Protein AF-A0A327VQI3-F1 (afdb_monomer_lite)

Sequence (240 aa):
MKFFPPALFILFLMACGGAEHAHIPTDSVTISRSKDVIADEDEYEKAYGLDDLDRYVYKEYGYDSTRFKLIPTKSTITSQSDESDHVQYTAEFNNKDYQLKFIWSGTEDGDSSASQLFVNNKPVKFYDPGTNNEATGPGELDFGVDVQMGLYSWPSRNYLLVSGQARGAQGRFRSILYGILVNVSTNPMRAYVISTYEDPGDFYLKMNNHQQLTYLSCTPELGESGTVDSLHPHLEIIEK

Secondary structure (DSSP, 8-state):
-PPPPPP---------------------------------HHHHTS---HHHHHHIIIIIS---GGGEEEE--EEEEEEEE-TTSEEEEEEEEE-SS-EEEEEEEEETT-SSEEEEEEETTEEEEEE-TTT--EE----SEE--SSPPEEEEEETTEEEEEEEEEETT--GGGGGEEEEEEEESSSSS-EEEEEEEETTT---EEEE-TTS-EEEEEEEEEE-TTS-EEEEEEEEEEEE-

Structure (mmCIF, N/CA/C/O backbone):
data_AF-A0A327VQI3-F1
#
_entry.id   AF-A0A327VQI3-F1
#
loop_
_atom_site.group_PDB
_atom_site.id
_atom_site.type_symbol
_atom_site.label_atom_id
_atom_site.label_alt_id
_atom_site.label_comp_id
_atom_site.label_asym_id
_atom_site.label_entity_id
_atom_site.label_seq_id
_atom_site.pdbx_PDB_ins_code
_atom_site.Cartn_x
_atom_site.Cartn_y
_atom_site.Cartn_z
_atom_site.occupancy
_atom_site.B_iso_or_equiv
_atom_site.auth_seq_id
_atom_site.auth_comp_id
_atom_site.auth_asym_id
_atom_site.auth_atom_id
_atom_site.pdbx_PDB_model_num
ATOM 1 N N . MET A 1 1 ? 35.322 50.571 2.660 1.00 38.62 1 MET A N 1
ATOM 2 C CA . MET A 1 1 ? 35.355 49.540 1.601 1.00 38.62 1 MET A CA 1
ATOM 3 C C . MET A 1 1 ? 35.747 48.220 2.245 1.00 38.62 1 MET A C 1
ATOM 5 O O . MET A 1 1 ? 36.816 48.160 2.833 1.00 38.62 1 MET A O 1
ATOM 9 N N . LYS A 1 2 ? 34.856 47.221 2.242 1.00 30.62 2 LYS A N 1
ATOM 10 C CA . LYS A 1 2 ? 35.115 45.877 2.783 1.00 30.62 2 LYS A CA 1
ATOM 11 C C . LYS A 1 2 ? 35.376 44.938 1.602 1.00 30.62 2 LYS A C 1
ATOM 13 O O . LYS A 1 2 ? 34.520 44.830 0.732 1.00 30.62 2 LYS A O 1
ATOM 18 N N . PHE A 1 3 ? 36.559 44.332 1.564 1.00 32.78 3 PHE A N 1
ATOM 19 C CA . PHE A 1 3 ? 36.954 43.316 0.586 1.00 32.78 3 PHE A CA 1
ATOM 20 C C . PHE A 1 3 ? 36.525 41.928 1.086 1.00 32.78 3 PHE A C 1
ATOM 22 O O . PHE A 1 3 ? 36.804 41.581 2.232 1.00 32.78 3 PHE A O 1
ATOM 29 N N . PHE A 1 4 ? 35.861 41.152 0.229 1.00 35.25 4 PHE A N 1
ATOM 30 C CA . PHE A 1 4 ? 35.647 39.707 0.382 1.00 35.25 4 PHE A CA 1
ATOM 31 C C . PHE A 1 4 ? 36.704 38.950 -0.449 1.00 35.25 4 PHE A C 1
ATOM 33 O O . PHE A 1 4 ? 37.071 39.450 -1.515 1.00 35.25 4 PHE A O 1
ATOM 40 N N . PRO A 1 5 ? 37.198 37.774 -0.013 1.00 37.62 5 PRO A N 1
ATOM 41 C CA . PRO A 1 5 ? 38.096 36.946 -0.816 1.00 37.62 5 PRO A CA 1
ATOM 42 C C . PRO A 1 5 ? 37.312 36.017 -1.771 1.00 37.62 5 PRO A C 1
ATOM 44 O O . PRO A 1 5 ? 36.128 35.763 -1.536 1.00 37.62 5 PRO A O 1
ATOM 47 N N . PRO A 1 6 ? 37.948 35.499 -2.841 1.00 37.56 6 PRO A N 1
ATOM 48 C CA . PRO A 1 6 ? 37.297 34.629 -3.816 1.00 37.56 6 PRO A CA 1
ATOM 49 C C . PRO A 1 6 ? 37.206 33.180 -3.316 1.00 37.56 6 PRO A C 1
ATOM 51 O O . PRO A 1 6 ? 38.147 32.652 -2.722 1.00 37.56 6 PRO A O 1
ATOM 54 N N . ALA A 1 7 ? 36.069 32.537 -3.586 1.00 35.53 7 ALA A N 1
ATOM 55 C CA . ALA A 1 7 ? 35.860 31.116 -3.345 1.00 35.53 7 ALA A CA 1
ATOM 56 C C . ALA A 1 7 ? 36.567 30.275 -4.420 1.00 35.53 7 ALA A C 1
ATOM 58 O O . ALA A 1 7 ? 36.479 30.542 -5.618 1.00 35.53 7 ALA A O 1
ATOM 59 N N . LEU A 1 8 ? 37.282 29.265 -3.936 1.00 29.72 8 LEU A N 1
ATOM 60 C CA . LEU A 1 8 ? 38.089 28.304 -4.669 1.00 29.72 8 LEU A CA 1
ATOM 61 C C . LEU A 1 8 ? 37.172 27.272 -5.352 1.00 29.72 8 LEU A C 1
ATOM 63 O O . LEU A 1 8 ? 36.503 26.495 -4.675 1.00 29.72 8 LEU A O 1
ATOM 67 N N . PHE A 1 9 ? 37.145 27.263 -6.684 1.00 31.12 9 PHE A N 1
ATOM 68 C CA . PHE A 1 9 ? 36.560 26.185 -7.485 1.00 31.12 9 PHE A CA 1
ATOM 69 C C . PHE A 1 9 ? 37.580 25.044 -7.567 1.00 31.12 9 PHE A C 1
ATOM 71 O O . PHE A 1 9 ? 38.659 25.229 -8.132 1.00 31.12 9 PHE A O 1
ATOM 78 N N . ILE A 1 10 ? 37.255 23.874 -7.016 1.00 32.75 10 ILE A N 1
ATOM 79 C CA . ILE A 1 10 ? 38.020 22.647 -7.257 1.00 32.75 10 ILE A CA 1
ATOM 80 C C . ILE A 1 10 ? 37.168 21.733 -8.135 1.00 32.75 10 ILE A C 1
ATOM 82 O O . ILE A 1 10 ? 36.171 21.168 -7.698 1.00 32.75 10 ILE A O 1
ATOM 86 N N . LEU A 1 11 ? 37.594 21.627 -9.390 1.00 27.91 11 LEU A N 1
ATOM 87 C CA . LEU A 1 11 ? 37.147 20.660 -10.380 1.00 27.91 11 LEU A CA 1
ATOM 88 C C . LEU A 1 11 ? 38.005 19.396 -10.200 1.00 27.91 11 LEU A C 1
ATOM 90 O O . LEU A 1 11 ? 39.220 19.468 -10.387 1.00 27.91 11 LEU A O 1
ATOM 94 N N . PHE A 1 12 ? 37.411 18.257 -9.844 1.00 27.72 12 PHE A N 1
ATOM 95 C CA . PHE A 1 12 ? 38.095 16.961 -9.914 1.00 27.72 12 PHE A CA 1
ATOM 96 C C . PHE A 1 12 ? 37.575 16.181 -11.123 1.00 27.72 12 PHE A C 1
ATOM 98 O O . PHE A 1 12 ? 36.518 15.563 -11.086 1.00 27.72 12 PHE A O 1
ATOM 105 N N . LEU A 1 13 ? 38.348 16.239 -12.206 1.00 31.88 13 LEU A N 1
ATOM 106 C CA . LEU A 1 13 ? 38.372 15.229 -13.257 1.00 31.88 13 LEU A CA 1
ATOM 107 C C . LEU A 1 13 ? 39.378 14.161 -12.823 1.00 31.88 13 LEU A C 1
ATOM 109 O O . LEU A 1 13 ? 40.551 14.486 -12.641 1.00 31.88 13 LEU A O 1
ATOM 113 N N . MET A 1 14 ? 38.965 12.898 -12.719 1.00 29.69 14 MET A N 1
ATOM 114 C CA . MET A 1 14 ? 39.900 11.788 -12.894 1.00 29.69 14 MET A CA 1
ATOM 115 C C . MET A 1 14 ? 39.314 10.675 -13.749 1.00 29.69 14 MET A C 1
ATOM 117 O O . MET A 1 14 ? 38.131 10.355 -13.705 1.00 29.69 14 MET A O 1
ATOM 121 N N . ALA A 1 15 ? 40.224 10.179 -14.576 1.00 27.55 15 ALA A N 1
ATOM 122 C CA . ALA A 1 15 ? 40.060 9.276 -15.686 1.00 27.55 15 ALA A CA 1
ATOM 123 C C . ALA A 1 15 ? 39.652 7.853 -15.286 1.00 27.55 15 ALA A C 1
ATOM 125 O O . ALA A 1 15 ? 39.903 7.371 -14.186 1.00 27.55 15 ALA A O 1
ATOM 126 N N . CYS A 1 16 ? 39.095 7.186 -16.290 1.00 32.00 16 CYS A N 1
ATOM 127 C CA . CYS A 1 16 ? 38.881 5.755 -16.403 1.00 32.00 16 CYS A CA 1
ATOM 128 C C . CYS A 1 16 ? 40.206 4.970 -16.285 1.00 32.00 16 CYS A C 1
ATOM 130 O O . CYS A 1 16 ? 41.200 5.343 -16.913 1.00 32.00 16 CYS A O 1
ATOM 132 N N . GLY A 1 17 ? 40.202 3.855 -15.547 1.00 24.98 17 GLY A N 1
ATOM 133 C CA . GLY A 1 17 ? 41.289 2.877 -15.569 1.00 24.98 17 GLY A CA 1
ATOM 134 C C . GLY A 1 17 ? 41.138 1.751 -14.543 1.00 24.98 17 GLY A C 1
ATOM 135 O O . GLY A 1 17 ? 41.229 2.000 -13.350 1.00 24.98 17 GLY A O 1
ATOM 136 N N . GLY A 1 18 ? 40.996 0.517 -15.039 1.00 26.00 18 GLY A N 1
ATOM 137 C CA . GLY A 1 18 ? 41.505 -0.697 -14.388 1.00 26.00 18 GLY A CA 1
ATOM 138 C C . GLY A 1 18 ? 40.606 -1.367 -13.348 1.00 26.00 18 GLY A C 1
ATOM 139 O O . GLY A 1 18 ? 40.503 -0.920 -12.214 1.00 26.00 18 GLY A O 1
ATOM 140 N N . ALA A 1 19 ? 40.029 -2.507 -13.726 1.00 39.38 19 ALA A N 1
ATOM 141 C CA . ALA A 1 19 ? 39.448 -3.465 -12.800 1.00 39.38 19 ALA A CA 1
ATOM 142 C C . ALA A 1 19 ? 40.547 -4.121 -11.946 1.00 39.38 19 ALA A C 1
ATOM 144 O O . ALA A 1 19 ? 41.353 -4.882 -12.474 1.00 39.38 19 ALA A O 1
ATOM 145 N N . GLU A 1 20 ? 40.532 -3.881 -10.636 1.00 27.50 20 GLU A N 1
ATOM 146 C CA . GLU A 1 20 ? 41.138 -4.763 -9.636 1.00 27.50 20 GLU A CA 1
ATOM 147 C C . GLU A 1 20 ? 40.176 -4.896 -8.449 1.00 27.50 20 GLU A C 1
ATOM 149 O O . GLU A 1 20 ? 39.643 -3.917 -7.927 1.00 27.50 20 GLU A O 1
ATOM 154 N N . HIS A 1 21 ? 39.901 -6.145 -8.073 1.00 33.00 21 HIS A N 1
ATOM 155 C CA . HIS A 1 21 ? 38.993 -6.527 -7.001 1.00 33.00 21 HIS A CA 1
ATOM 156 C C . HIS A 1 21 ? 39.429 -5.931 -5.655 1.00 33.00 21 HIS A C 1
ATOM 158 O O . HIS A 1 21 ? 40.404 -6.381 -5.053 1.00 33.00 21 HIS A O 1
ATOM 164 N N . ALA A 1 22 ? 38.663 -4.967 -5.144 1.00 26.78 22 ALA A N 1
ATOM 165 C CA . ALA A 1 22 ? 38.772 -4.527 -3.761 1.00 26.78 22 ALA A CA 1
ATOM 166 C C . ALA A 1 22 ? 38.035 -5.519 -2.847 1.00 26.78 22 ALA A C 1
ATOM 168 O O . ALA A 1 22 ? 36.810 -5.633 -2.870 1.00 26.78 22 ALA A O 1
ATOM 169 N N . HIS A 1 23 ? 38.807 -6.248 -2.046 1.00 28.23 23 HIS A N 1
ATOM 170 C CA . HIS A 1 23 ? 38.323 -7.074 -0.945 1.00 28.23 23 HIS A CA 1
ATOM 171 C C . HIS A 1 23 ? 37.729 -6.144 0.127 1.00 28.23 23 HIS A C 1
ATOM 173 O O . HIS A 1 23 ? 38.464 -5.420 0.798 1.00 28.23 23 HIS A O 1
ATOM 179 N N . ILE A 1 24 ? 36.403 -6.131 0.277 1.00 28.86 24 ILE A N 1
ATOM 180 C CA . ILE A 1 24 ? 35.738 -5.405 1.367 1.00 28.86 24 ILE A CA 1
ATOM 181 C C . ILE A 1 24 ? 35.812 -6.289 2.625 1.00 28.86 24 ILE A C 1
ATOM 183 O O . ILE A 1 24 ? 35.396 -7.449 2.557 1.00 28.86 24 ILE A O 1
ATOM 187 N N . PRO A 1 25 ? 36.340 -5.802 3.763 1.00 26.45 25 PRO A N 1
ATOM 188 C CA . PRO A 1 25 ? 36.293 -6.536 5.019 1.00 26.45 25 PRO A CA 1
ATOM 189 C C . PRO A 1 25 ? 34.855 -6.540 5.546 1.00 26.45 25 PRO A C 1
ATOM 191 O O . PRO A 1 25 ? 34.271 -5.489 5.803 1.00 26.45 25 PRO A O 1
ATOM 194 N N . THR A 1 26 ? 34.278 -7.727 5.707 1.00 27.97 26 THR A N 1
ATOM 195 C CA . THR A 1 26 ? 33.033 -7.936 6.449 1.00 27.97 26 THR A CA 1
ATOM 196 C C . THR A 1 26 ? 33.323 -7.889 7.944 1.00 27.97 26 THR A C 1
ATOM 198 O O . THR A 1 26 ? 33.566 -8.927 8.559 1.00 27.97 26 THR A O 1
ATOM 201 N N . ASP A 1 27 ? 33.278 -6.697 8.535 1.00 27.17 27 ASP A N 1
ATOM 202 C CA . ASP A 1 27 ? 33.081 -6.576 9.977 1.00 27.17 27 ASP A CA 1
ATOM 203 C C . ASP A 1 27 ? 31.592 -6.787 10.273 1.00 27.17 27 ASP A C 1
ATOM 205 O O . ASP A 1 27 ? 30.721 -5.987 9.927 1.00 27.17 27 ASP A O 1
ATOM 209 N N . SER A 1 28 ? 31.298 -7.942 10.866 1.00 27.50 28 SER A N 1
ATOM 210 C CA . SER A 1 28 ? 29.967 -8.381 11.263 1.00 27.50 28 SER A CA 1
ATOM 211 C C . SER A 1 28 ? 29.384 -7.460 12.336 1.00 27.50 28 SER A C 1
ATOM 213 O O . SER A 1 28 ? 29.821 -7.478 13.489 1.00 27.50 28 SER A O 1
ATOM 215 N N . VAL A 1 29 ? 28.355 -6.690 11.985 1.00 24.52 29 VAL A N 1
ATOM 216 C CA . VAL A 1 29 ? 27.482 -6.044 12.967 1.00 24.52 29 VAL A CA 1
ATOM 217 C C . VAL A 1 29 ? 26.531 -7.107 13.514 1.00 24.52 29 VAL A C 1
ATOM 219 O O . VAL A 1 29 ? 25.615 -7.560 12.829 1.00 24.52 29 VAL A O 1
ATOM 222 N N . THR A 1 30 ? 26.752 -7.519 14.760 1.00 24.67 30 THR A N 1
ATOM 223 C CA . THR A 1 30 ? 25.835 -8.391 15.497 1.00 24.67 30 THR A CA 1
ATOM 224 C C . THR A 1 30 ? 24.556 -7.618 15.813 1.00 24.67 30 THR A C 1
ATOM 226 O O . THR A 1 30 ? 24.501 -6.853 16.776 1.00 24.67 30 THR A O 1
ATOM 229 N N . ILE A 1 31 ? 23.511 -7.813 15.009 1.00 25.81 31 ILE A N 1
ATOM 230 C CA . ILE A 1 31 ? 22.163 -7.354 15.349 1.00 25.81 31 ILE A CA 1
ATOM 231 C C . ILE A 1 31 ? 21.587 -8.342 16.368 1.00 25.81 31 ILE A C 1
ATOM 233 O O . ILE A 1 31 ? 21.302 -9.497 16.056 1.00 25.81 31 ILE A O 1
ATOM 237 N N . SER A 1 32 ? 21.444 -7.881 17.610 1.00 24.19 32 SER A N 1
ATOM 238 C CA . SER A 1 32 ? 20.771 -8.613 18.682 1.00 24.19 32 SER A CA 1
ATOM 239 C C . SER A 1 32 ? 19.292 -8.794 18.325 1.00 24.19 32 SER A C 1
ATOM 241 O O . SER A 1 32 ? 18.501 -7.855 18.429 1.00 24.19 32 SER A O 1
ATOM 243 N N . ARG A 1 33 ? 18.919 -9.999 17.874 1.00 26.39 33 ARG A N 1
ATOM 244 C CA . ARG A 1 33 ? 17.520 -10.421 17.733 1.00 26.39 33 ARG A CA 1
ATOM 245 C C . ARG A 1 33 ? 16.877 -10.439 19.121 1.00 26.39 33 ARG A C 1
ATOM 247 O O . ARG A 1 33 ? 17.269 -11.225 19.983 1.00 26.39 33 ARG A O 1
ATOM 254 N N . SER A 1 34 ? 15.891 -9.575 19.348 1.00 29.78 34 SER A N 1
ATOM 255 C CA . SER A 1 34 ? 15.044 -9.652 20.537 1.00 29.78 34 SER A CA 1
ATOM 256 C C . SER A 1 34 ? 14.216 -10.937 20.487 1.00 29.78 34 SER A C 1
ATOM 258 O O . SER A 1 34 ? 13.333 -11.076 19.642 1.00 29.78 34 SER A O 1
ATOM 260 N N . LYS A 1 35 ? 14.533 -11.863 21.394 1.00 31.36 35 LYS A N 1
ATOM 261 C CA . LYS A 1 35 ? 13.711 -13.017 21.765 1.00 31.36 35 LYS A CA 1
ATOM 262 C C . LYS A 1 35 ? 12.340 -12.555 22.265 1.00 31.36 35 LYS A C 1
ATOM 264 O O . LYS A 1 35 ? 12.290 -11.682 23.126 1.00 31.36 35 LYS A O 1
ATOM 269 N N . ASP A 1 36 ? 11.277 -13.120 21.693 1.00 33.91 36 ASP A N 1
ATOM 270 C CA . ASP A 1 36 ? 10.197 -13.837 22.402 1.00 33.91 36 ASP A CA 1
ATOM 271 C C . ASP A 1 36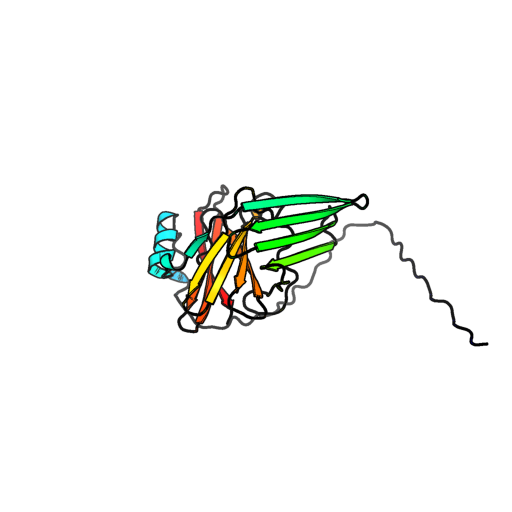 ? 8.932 -13.914 21.528 1.00 33.91 36 ASP A C 1
ATOM 273 O O . ASP A 1 36 ? 8.013 -13.122 21.689 1.00 33.91 36 ASP A O 1
ATOM 277 N N . VAL A 1 37 ? 8.903 -14.878 20.598 1.00 33.75 37 VAL A N 1
ATOM 278 C CA . VAL A 1 37 ? 7.852 -15.909 20.454 1.00 33.75 37 VAL A CA 1
ATOM 279 C C . VAL A 1 37 ? 8.558 -17.097 19.795 1.00 33.75 37 VAL A C 1
ATOM 281 O O . VAL A 1 37 ? 8.784 -17.100 18.590 1.00 33.75 37 VAL A O 1
ATOM 284 N N . ILE A 1 38 ? 9.000 -18.062 20.603 1.00 35.31 38 ILE A N 1
ATOM 285 C CA . ILE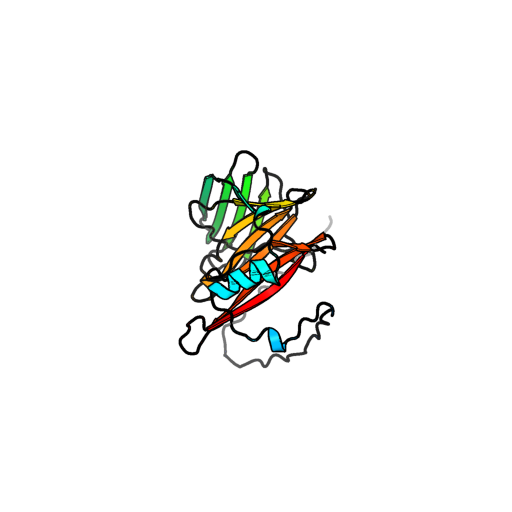 A 1 38 ? 9.543 -19.331 20.108 1.00 35.31 38 ILE A CA 1
ATOM 286 C C . ILE A 1 38 ? 8.339 -20.201 19.750 1.00 35.31 38 ILE A C 1
ATOM 288 O O . ILE A 1 38 ? 7.646 -20.692 20.638 1.00 35.31 38 ILE A O 1
ATOM 292 N N . ALA A 1 39 ? 8.081 -20.351 18.458 1.00 39.31 39 ALA A N 1
ATOM 293 C CA . ALA A 1 39 ? 7.568 -21.602 17.926 1.00 39.31 39 ALA A CA 1
ATOM 294 C C . ALA A 1 39 ? 8.789 -22.337 17.351 1.00 39.31 39 ALA A C 1
ATOM 296 O O . ALA A 1 39 ? 9.628 -21.689 16.725 1.00 39.31 39 ALA A O 1
ATOM 297 N N . ASP A 1 40 ? 8.935 -23.623 17.672 1.00 37.28 40 ASP A N 1
ATOM 298 C CA . ASP A 1 40 ? 10.080 -24.466 17.301 1.00 37.28 40 ASP A CA 1
ATOM 299 C C . ASP A 1 40 ? 10.456 -24.294 15.819 1.00 37.28 40 ASP A C 1
ATOM 301 O O . ASP A 1 40 ? 9.616 -24.475 14.935 1.00 37.28 40 ASP A O 1
ATOM 305 N N . GLU A 1 41 ? 11.724 -23.954 15.552 1.00 41.47 41 GLU A N 1
ATOM 306 C CA . GLU A 1 41 ? 12.265 -23.775 14.193 1.00 41.47 41 GLU A CA 1
ATOM 307 C C . GLU A 1 41 ? 12.123 -25.061 13.348 1.00 41.47 41 GLU A C 1
ATOM 309 O O . GLU A 1 41 ? 11.921 -24.977 12.140 1.00 41.47 41 GLU A O 1
ATOM 314 N N . ASP A 1 42 ? 12.092 -26.237 13.985 1.00 41.16 42 ASP A N 1
ATOM 315 C CA . ASP A 1 42 ? 12.002 -27.543 13.316 1.00 41.16 42 ASP A CA 1
ATOM 316 C C . ASP A 1 42 ? 10.572 -27.911 12.844 1.00 41.16 42 ASP A C 1
ATOM 318 O O . ASP A 1 42 ? 10.401 -28.806 12.014 1.00 41.16 42 ASP A O 1
ATOM 322 N N . GLU A 1 43 ? 9.522 -27.237 13.339 1.00 43.84 43 GLU A N 1
ATOM 323 C CA . GLU A 1 43 ? 8.138 -27.438 12.861 1.00 43.84 43 GLU A CA 1
ATOM 324 C C . GLU A 1 43 ? 7.754 -26.490 11.710 1.00 43.84 43 GLU A C 1
ATOM 326 O O . GLU A 1 43 ? 6.779 -26.751 11.000 1.00 43.84 43 GLU A O 1
ATOM 331 N N . TYR A 1 44 ? 8.539 -25.430 11.481 1.00 41.91 44 TYR A N 1
ATOM 332 C CA . TYR A 1 44 ? 8.318 -24.456 10.406 1.00 41.91 44 TYR A CA 1
ATOM 333 C C . TYR A 1 44 ? 8.813 -24.932 9.029 1.00 41.91 44 TYR A C 1
ATOM 335 O O . TYR A 1 44 ? 8.295 -24.471 8.017 1.00 41.91 44 TYR A O 1
ATOM 343 N N . GLU A 1 45 ? 9.743 -25.894 8.967 1.00 41.69 45 GLU A N 1
ATOM 344 C CA . GLU A 1 45 ? 10.332 -26.403 7.712 1.00 41.69 45 GLU A CA 1
ATOM 345 C C . GLU A 1 45 ? 9.404 -27.310 6.874 1.00 41.69 45 GLU A C 1
ATOM 347 O O . GLU A 1 45 ? 9.794 -27.810 5.815 1.00 41.69 45 GLU A O 1
ATOM 352 N N . LYS A 1 46 ? 8.150 -27.540 7.287 1.00 46.22 46 LYS A N 1
ATOM 353 C CA . LYS A 1 46 ? 7.196 -28.285 6.452 1.00 46.22 46 LYS A CA 1
ATOM 354 C C . LYS A 1 46 ? 6.568 -27.377 5.405 1.00 46.22 46 LYS A C 1
ATOM 356 O O . LYS A 1 46 ? 5.568 -26.719 5.659 1.00 46.22 46 LYS A O 1
ATOM 361 N N . ALA A 1 47 ? 7.165 -27.432 4.218 1.00 47.59 47 ALA A N 1
ATOM 362 C CA . ALA A 1 47 ? 6.701 -26.867 2.961 1.00 47.59 47 ALA A CA 1
ATOM 363 C C . ALA A 1 47 ? 5.171 -26.876 2.820 1.00 47.59 47 ALA A C 1
ATOM 365 O O . ALA A 1 47 ? 4.547 -27.921 2.625 1.00 47.59 47 ALA A O 1
ATOM 366 N N . TYR A 1 48 ? 4.583 -25.689 2.923 1.00 51.66 48 TYR A N 1
ATOM 367 C CA . TYR A 1 48 ? 3.157 -25.477 2.751 1.00 51.66 48 TYR A CA 1
ATOM 368 C C . TYR A 1 48 ? 2.859 -25.235 1.266 1.00 51.66 48 TYR A C 1
ATOM 370 O O . TYR A 1 48 ? 3.388 -24.297 0.667 1.00 51.66 48 TYR A O 1
ATOM 378 N N . GLY A 1 49 ? 2.016 -26.079 0.662 1.00 55.94 49 GLY A N 1
ATOM 379 C CA . GLY A 1 49 ? 1.413 -25.777 -0.640 1.00 55.94 49 GLY A CA 1
ATOM 380 C C . GLY A 1 49 ? 0.412 -24.615 -0.543 1.00 55.94 49 GLY A C 1
ATOM 381 O O . GLY A 1 49 ? 0.137 -24.108 0.543 1.00 55.94 49 GLY A O 1
ATOM 382 N N . LEU A 1 50 ? -0.194 -24.203 -1.663 1.00 52.09 50 LEU A N 1
ATOM 383 C CA . LEU A 1 50 ? -1.201 -23.121 -1.683 1.00 52.09 50 LEU A CA 1
ATOM 384 C C . LEU A 1 50 ? -2.365 -23.359 -0.703 1.00 52.09 50 LEU A C 1
ATOM 386 O O . LEU A 1 50 ? -2.698 -22.481 0.090 1.00 52.09 50 LEU A O 1
ATOM 390 N N . ASP A 1 51 ? -2.915 -24.578 -0.693 1.00 58.06 51 ASP A N 1
ATOM 391 C CA . ASP A 1 51 ? -3.978 -24.998 0.238 1.00 58.06 51 ASP A CA 1
ATOM 392 C C . ASP A 1 51 ? -3.535 -24.969 1.712 1.00 58.06 51 ASP A C 1
ATOM 394 O O . ASP A 1 51 ? -4.359 -24.925 2.635 1.00 58.06 51 ASP A O 1
ATOM 398 N N . ASP A 1 52 ? -2.226 -25.017 1.949 1.00 71.25 52 ASP A N 1
ATOM 399 C CA . ASP A 1 52 ? -1.656 -24.959 3.279 1.00 71.25 52 ASP A CA 1
ATOM 400 C C . ASP A 1 52 ? -1.341 -23.523 3.723 1.00 71.25 52 ASP A C 1
ATOM 402 O O . ASP A 1 52 ? -1.468 -23.247 4.917 1.00 71.25 52 ASP A O 1
ATOM 406 N N . LEU A 1 53 ? -1.032 -22.592 2.806 1.00 75.12 53 LEU A N 1
ATOM 407 C CA . LEU A 1 53 ? -0.915 -21.166 3.139 1.00 75.12 53 LEU A CA 1
ATOM 408 C C . LEU A 1 53 ? -2.250 -20.631 3.657 1.00 75.12 53 LEU A C 1
ATOM 410 O O . LEU A 1 53 ? -2.291 -20.047 4.738 1.00 75.12 53 LEU A O 1
ATOM 414 N N . ASP A 1 54 ? -3.349 -20.890 2.945 1.00 77.81 54 ASP A N 1
ATOM 415 C CA . ASP A 1 54 ? -4.687 -20.493 3.396 1.00 77.81 54 ASP A CA 1
ATOM 416 C C . ASP A 1 54 ? -4.991 -21.078 4.779 1.00 77.81 54 ASP A C 1
ATOM 418 O O . ASP A 1 54 ? -5.448 -20.386 5.696 1.00 77.81 54 ASP A O 1
ATOM 422 N N . ARG A 1 55 ? -4.682 -22.365 4.980 1.00 79.81 55 ARG A N 1
ATOM 423 C CA . ARG A 1 55 ? -4.864 -23.011 6.280 1.00 79.81 55 ARG A CA 1
ATOM 424 C C . ARG A 1 55 ? -4.039 -22.325 7.366 1.00 79.81 55 ARG A C 1
ATOM 426 O O . ARG A 1 55 ? -4.589 -22.075 8.439 1.00 79.81 55 ARG A O 1
ATOM 433 N N . TYR A 1 56 ? -2.770 -22.031 7.105 1.00 82.81 56 TYR A N 1
ATOM 434 C CA . TYR A 1 56 ? -1.886 -21.347 8.040 1.00 82.81 56 TYR A CA 1
ATOM 435 C C . TYR A 1 56 ? -2.414 -19.945 8.370 1.00 82.81 56 TYR A C 1
ATOM 437 O O . TYR A 1 56 ? -2.590 -19.626 9.545 1.00 82.81 56 TYR A O 1
ATOM 445 N N . VAL A 1 57 ? -2.766 -19.142 7.359 1.00 86.62 57 VAL A N 1
ATOM 446 C CA . VAL A 1 57 ? -3.292 -17.773 7.504 1.00 86.62 57 VAL A CA 1
ATOM 447 C C . VAL A 1 57 ? -4.506 -17.736 8.435 1.00 86.62 57 VAL A C 1
ATOM 449 O O . VAL A 1 57 ? -4.563 -16.925 9.365 1.00 86.62 57 VAL A O 1
ATOM 452 N N . TYR A 1 58 ? -5.478 -18.625 8.229 1.00 84.62 58 TYR A N 1
ATOM 453 C CA . TYR A 1 58 ? -6.720 -18.593 9.003 1.00 84.62 58 TYR A CA 1
ATOM 454 C C . TYR A 1 58 ? -6.649 -19.352 10.331 1.00 84.62 58 TYR A C 1
ATOM 456 O O . TYR A 1 58 ? -7.280 -18.918 11.296 1.00 84.62 58 TYR A O 1
ATOM 464 N N . LYS A 1 59 ? -5.917 -20.472 10.413 1.00 82.81 59 LYS A N 1
ATOM 465 C CA . LYS A 1 59 ? -5.873 -21.301 11.632 1.00 82.81 59 LYS A CA 1
ATOM 466 C C . LYS A 1 59 ? -4.733 -20.926 12.569 1.00 82.81 59 LYS A C 1
ATOM 468 O O . LYS A 1 59 ? -4.994 -20.675 13.740 1.00 82.81 59 LYS A O 1
ATOM 473 N N . GLU A 1 60 ? -3.509 -20.873 12.055 1.00 85.00 60 GLU A N 1
ATOM 474 C CA . GLU A 1 60 ? -2.302 -20.680 12.869 1.00 85.00 60 GLU A CA 1
ATOM 475 C C . GLU A 1 60 ? -2.028 -19.191 13.096 1.00 85.00 60 GLU A C 1
ATOM 477 O O . GLU A 1 60 ? -1.943 -18.718 14.230 1.00 85.00 60 GLU A O 1
ATOM 482 N N . TYR A 1 61 ? -1.988 -18.408 12.015 1.00 86.75 61 TYR A N 1
ATOM 483 C CA . TYR A 1 61 ? -1.827 -16.961 12.100 1.00 86.75 61 TYR A CA 1
ATOM 484 C C . TYR A 1 61 ? -3.083 -16.279 12.658 1.00 86.75 61 TYR A C 1
ATOM 486 O O . TYR A 1 61 ? -2.992 -15.223 13.290 1.00 86.75 61 TYR A O 1
ATOM 494 N N . GLY A 1 62 ? -4.261 -16.890 12.504 1.00 88.38 62 GLY A N 1
ATOM 495 C CA . GLY A 1 62 ? -5.520 -16.389 13.054 1.00 88.38 62 GLY A CA 1
ATOM 496 C C . GLY A 1 62 ? -5.930 -15.046 12.450 1.00 88.38 62 GLY A C 1
ATOM 497 O O . GLY A 1 62 ? -6.253 -14.109 13.189 1.00 88.38 62 GLY A O 1
ATOM 498 N N . TYR A 1 63 ? -5.837 -14.930 11.125 1.00 91.00 63 TYR A N 1
ATOM 499 C CA . TYR A 1 63 ? -6.290 -13.770 10.367 1.00 91.00 63 TYR A CA 1
ATOM 500 C C . TYR A 1 63 ? -7.821 -13.625 10.425 1.00 91.00 63 TYR A C 1
ATOM 502 O O . TYR A 1 63 ? -8.564 -14.581 10.209 1.00 91.00 63 TYR A O 1
ATOM 510 N N . ASP A 1 64 ? -8.298 -12.409 10.702 1.00 92.69 64 ASP A N 1
ATOM 511 C CA . ASP A 1 64 ? -9.724 -12.064 10.734 1.00 92.69 64 ASP A CA 1
ATOM 512 C C . ASP A 1 64 ? -10.081 -11.284 9.463 1.00 92.69 64 ASP A C 1
ATOM 514 O O . ASP A 1 64 ? -9.963 -10.057 9.413 1.00 92.69 64 ASP A O 1
ATOM 518 N N . SER A 1 65 ? -10.537 -11.995 8.428 1.00 91.69 65 SER A N 1
ATOM 519 C CA . SER A 1 65 ? -10.882 -11.390 7.134 1.00 91.69 65 SER A CA 1
ATOM 520 C C . SER A 1 65 ? -12.025 -10.378 7.214 1.00 91.69 65 SER A C 1
ATOM 522 O O . SER A 1 65 ? -12.143 -9.529 6.336 1.00 91.69 65 SER A O 1
ATOM 524 N N . THR A 1 66 ? -12.828 -10.381 8.287 1.00 95.06 66 THR A N 1
ATOM 525 C CA . THR A 1 66 ? -13.889 -9.377 8.482 1.00 95.06 66 THR A CA 1
ATOM 526 C C . THR A 1 66 ? -13.337 -7.973 8.746 1.00 95.06 66 THR A C 1
ATOM 528 O O . THR A 1 66 ? -14.074 -6.988 8.657 1.00 95.06 66 THR A O 1
ATOM 531 N N . ARG A 1 67 ? -12.036 -7.864 9.052 1.00 95.50 67 ARG A N 1
ATOM 532 C CA . ARG A 1 67 ? -11.328 -6.588 9.211 1.00 95.50 67 ARG A CA 1
ATOM 533 C C . ARG A 1 67 ? -11.001 -5.928 7.890 1.00 95.50 67 ARG A C 1
ATOM 535 O O . ARG A 1 67 ? -10.814 -4.716 7.892 1.00 95.50 67 ARG A O 1
ATOM 542 N N . PHE A 1 68 ? -10.939 -6.691 6.805 1.00 96.38 68 PHE A N 1
ATOM 543 C CA . PHE A 1 68 ? -10.566 -6.202 5.492 1.00 96.38 68 PHE A CA 1
ATOM 544 C C . PHE A 1 68 ? -11.788 -6.006 4.606 1.00 96.38 68 PHE A C 1
ATOM 546 O O . PHE A 1 68 ? -12.703 -6.827 4.562 1.00 96.38 68 PHE A O 1
ATOM 553 N N . LYS A 1 69 ? -11.780 -4.920 3.842 1.00 96.00 69 LYS A N 1
ATOM 554 C CA . LYS A 1 69 ? -12.690 -4.748 2.717 1.00 96.00 69 LYS A CA 1
ATOM 555 C C . LYS A 1 69 ? -11.992 -4.019 1.587 1.00 96.00 69 LYS A C 1
ATOM 557 O O . LYS A 1 69 ? -11.270 -3.049 1.816 1.00 96.00 69 LYS A O 1
ATOM 562 N N . LEU A 1 70 ? -12.300 -4.431 0.368 1.00 94.88 70 LEU A N 1
ATOM 563 C CA . LEU A 1 70 ? -12.000 -3.633 -0.804 1.00 94.88 70 LEU A CA 1
ATOM 564 C C . LEU A 1 70 ? -13.012 -2.492 -0.897 1.00 94.88 70 LEU A C 1
ATOM 566 O O . LEU A 1 70 ? -14.224 -2.684 -0.761 1.00 94.88 70 LEU A O 1
ATOM 570 N N . ILE A 1 71 ? -12.505 -1.285 -1.100 1.00 94.62 71 ILE A N 1
ATOM 571 C CA . ILE A 1 71 ? -13.305 -0.095 -1.355 1.00 94.62 71 ILE A CA 1
ATOM 572 C C . ILE A 1 71 ? -13.166 0.257 -2.842 1.00 94.62 71 ILE A C 1
ATOM 574 O O . ILE A 1 71 ? -12.044 0.437 -3.323 1.00 94.62 71 ILE A O 1
ATOM 578 N N . PRO A 1 72 ? -14.287 0.357 -3.585 1.00 90.75 72 PRO A N 1
ATOM 579 C CA . PRO A 1 72 ? -14.252 0.763 -4.981 1.00 90.75 72 PRO A CA 1
ATOM 580 C C . PRO A 1 72 ? -13.592 2.128 -5.133 1.00 90.75 72 PRO A C 1
ATOM 582 O O . PRO A 1 72 ? -13.923 3.078 -4.414 1.00 90.75 72 PRO A O 1
ATOM 585 N N . THR A 1 73 ? -12.689 2.212 -6.099 1.00 92.00 73 THR A N 1
ATOM 586 C CA . THR A 1 73 ? -11.823 3.363 -6.312 1.00 92.00 73 THR A CA 1
ATOM 587 C C . THR A 1 73 ? -11.790 3.692 -7.793 1.00 92.00 73 THR A C 1
ATOM 589 O O . THR A 1 73 ? -11.737 2.800 -8.634 1.00 92.00 73 THR A O 1
ATOM 592 N N . LYS A 1 74 ? -11.792 4.985 -8.119 1.00 93.12 74 LYS A N 1
ATOM 593 C CA . LYS A 1 74 ? -11.401 5.462 -9.442 1.00 93.12 74 LYS A CA 1
ATOM 594 C C . LYS A 1 74 ? -9.911 5.794 -9.417 1.00 93.12 74 LYS A C 1
ATOM 596 O O . LYS A 1 74 ? -9.518 6.764 -8.759 1.00 93.12 74 LYS A O 1
ATOM 601 N N . SER A 1 75 ? -9.112 4.995 -10.117 1.00 92.50 75 SER A N 1
ATOM 602 C CA . SER A 1 75 ? -7.674 5.210 -10.271 1.00 92.50 75 SER A CA 1
ATOM 603 C C . SER A 1 75 ? -7.375 6.095 -11.482 1.00 92.50 75 SER A C 1
ATOM 605 O O . SER A 1 75 ? -7.911 5.865 -12.566 1.00 92.50 75 SER A O 1
ATOM 607 N N . THR A 1 76 ? -6.487 7.070 -11.315 1.00 93.12 76 THR A N 1
ATOM 608 C CA . THR A 1 76 ? -5.903 7.845 -12.415 1.00 93.12 76 THR A CA 1
ATOM 609 C C . THR A 1 76 ? -4.391 7.762 -12.302 1.00 93.12 76 THR A C 1
ATOM 611 O O . THR A 1 76 ? -3.840 8.087 -11.254 1.00 93.12 76 THR A O 1
ATOM 614 N N . ILE A 1 77 ? -3.727 7.353 -13.379 1.00 91.88 77 ILE A N 1
ATOM 615 C CA . ILE A 1 77 ? -2.269 7.277 -13.448 1.00 91.88 77 ILE A CA 1
ATOM 616 C C . ILE A 1 77 ? -1.794 8.185 -14.573 1.00 91.88 77 ILE A C 1
ATOM 618 O O . ILE A 1 77 ? -2.307 8.126 -15.691 1.00 91.88 77 ILE A O 1
ATOM 622 N N . THR A 1 78 ? -0.820 9.037 -14.274 1.00 92.50 78 THR A N 1
ATOM 623 C CA . THR A 1 78 ? -0.206 9.946 -15.243 1.00 92.50 78 THR A CA 1
ATOM 624 C C . THR A 1 78 ? 1.306 9.902 -15.120 1.00 92.50 78 THR A C 1
ATOM 626 O O . THR A 1 78 ? 1.834 9.917 -14.010 1.00 92.50 78 THR A O 1
ATOM 629 N N . SER A 1 79 ? 1.990 9.917 -16.261 1.00 90.12 79 SER A N 1
ATOM 630 C CA . SER A 1 79 ? 3.443 10.045 -16.351 1.00 90.12 79 SER A CA 1
ATOM 631 C C . SER A 1 79 ? 3.763 11.299 -17.154 1.00 90.12 79 SER A C 1
ATOM 633 O O . SER A 1 79 ? 3.141 11.542 -18.189 1.00 90.12 79 SER A O 1
ATOM 635 N N . GLN A 1 80 ? 4.706 12.098 -16.672 1.00 89.94 80 GLN A N 1
ATOM 636 C CA . GLN A 1 80 ? 5.217 13.284 -17.352 1.00 89.94 80 GLN A CA 1
ATOM 637 C C . GLN A 1 80 ? 6.740 13.212 -17.357 1.00 89.94 80 GLN A C 1
ATOM 639 O O . GLN A 1 80 ? 7.328 12.779 -16.371 1.00 89.94 80 GLN A O 1
ATOM 644 N N . SER A 1 81 ? 7.360 13.627 -18.452 1.00 87.31 81 SER A N 1
ATOM 645 C CA . SER A 1 81 ? 8.807 13.793 -18.563 1.00 87.31 81 SER A CA 1
ATOM 646 C C . SER A 1 81 ? 9.096 15.207 -19.049 1.00 87.31 81 SER A C 1
ATOM 648 O O . SER A 1 81 ? 8.327 15.751 -19.850 1.00 87.31 81 SER A O 1
ATOM 650 N N . ASP A 1 82 ? 10.165 15.815 -18.550 1.00 82.88 82 ASP A N 1
ATOM 651 C CA . ASP A 1 82 ? 10.654 17.096 -19.056 1.00 82.88 82 ASP A CA 1
ATOM 652 C C . ASP A 1 82 ? 11.887 16.925 -19.957 1.00 82.88 82 ASP A C 1
ATOM 654 O O . ASP A 1 82 ? 12.344 15.814 -20.214 1.00 82.88 82 ASP A O 1
ATOM 658 N N . GLU A 1 83 ? 12.394 18.039 -20.491 1.00 74.75 83 GLU A N 1
ATOM 659 C CA . GLU A 1 83 ? 13.566 18.064 -21.381 1.00 74.75 83 GLU A CA 1
ATOM 660 C C . GLU A 1 83 ? 14.890 17.723 -20.667 1.00 74.75 83 GLU A C 1
ATOM 662 O O . GLU A 1 83 ? 15.927 17.653 -21.321 1.00 74.75 83 GLU A O 1
ATOM 667 N N . SER A 1 84 ? 14.877 17.552 -19.339 1.00 75.06 84 SER A N 1
ATOM 668 C CA . SER A 1 84 ? 16.047 17.237 -18.511 1.00 75.06 84 SER A CA 1
ATOM 669 C C . SER A 1 84 ? 16.085 15.784 -18.027 1.00 75.06 84 SER A C 1
ATOM 671 O O . SER A 1 84 ? 16.738 15.493 -17.026 1.00 75.06 84 SER A O 1
ATOM 673 N N . ASP A 1 85 ? 15.374 14.886 -18.718 1.00 80.31 85 ASP A N 1
ATOM 674 C CA . ASP A 1 85 ? 15.230 13.458 -18.389 1.00 80.31 85 ASP A CA 1
ATOM 675 C C . ASP A 1 85 ? 14.673 13.208 -16.975 1.00 80.31 85 ASP A C 1
ATOM 677 O O . ASP A 1 85 ? 14.822 12.129 -16.393 1.00 80.31 85 ASP A O 1
ATOM 681 N N . HIS A 1 86 ? 13.999 14.210 -16.402 1.00 86.25 86 HIS A N 1
ATOM 682 C CA . HIS A 1 86 ? 13.298 14.066 -15.141 1.00 86.25 86 HIS A CA 1
ATOM 683 C C . HIS A 1 86 ? 11.879 13.564 -15.408 1.00 86.25 86 HIS A C 1
ATOM 685 O O . HIS A 1 86 ? 11.094 14.165 -16.151 1.00 86.25 86 HIS A O 1
ATOM 691 N N . VAL A 1 87 ? 11.538 12.451 -14.769 1.00 89.56 87 VAL A N 1
ATOM 692 C CA . VAL A 1 87 ? 10.255 11.770 -14.890 1.00 89.56 87 VAL A CA 1
ATOM 693 C C . VAL A 1 87 ? 9.472 11.957 -13.599 1.00 89.56 87 VAL A C 1
ATOM 695 O O . VAL A 1 87 ? 9.969 11.736 -12.496 1.00 89.56 87 VAL A O 1
ATOM 698 N N . GLN A 1 88 ? 8.208 12.345 -13.740 1.00 92.75 88 GLN A N 1
ATOM 699 C CA . GLN A 1 88 ? 7.242 12.352 -12.655 1.00 92.75 88 GLN A CA 1
ATOM 700 C C . GLN A 1 88 ? 6.122 11.362 -12.949 1.00 92.75 88 GLN A C 1
ATOM 702 O O . GLN A 1 88 ? 5.398 11.472 -13.942 1.00 92.75 88 GLN A O 1
ATOM 707 N N . TYR A 1 89 ? 5.937 10.434 -12.023 1.00 91.88 89 TYR A N 1
ATOM 708 C CA . TYR A 1 89 ? 4.835 9.494 -11.996 1.00 91.88 89 TYR A CA 1
ATOM 709 C C . TYR A 1 89 ? 3.842 9.912 -10.912 1.00 91.88 89 TYR A C 1
ATOM 711 O O . TYR A 1 89 ? 4.213 10.212 -9.779 1.00 91.88 89 TYR A O 1
ATOM 719 N N . THR A 1 90 ? 2.558 9.974 -11.247 1.00 94.94 90 THR A N 1
ATOM 720 C CA . THR A 1 90 ? 1.493 10.288 -10.291 1.00 94.94 90 THR A CA 1
ATOM 721 C C . THR A 1 90 ? 0.393 9.248 -10.393 1.00 94.94 90 THR A C 1
ATOM 723 O O . THR A 1 90 ? -0.177 9.056 -11.466 1.00 94.94 90 THR A O 1
ATOM 726 N N . ALA A 1 91 ? 0.073 8.625 -9.261 1.00 95.19 91 ALA A N 1
ATOM 727 C CA . ALA A 1 91 ? -1.045 7.707 -9.107 1.00 95.19 91 ALA A CA 1
ATOM 728 C C . ALA A 1 91 ? -2.040 8.276 -8.089 1.00 95.19 91 ALA A C 1
ATOM 730 O O . ALA A 1 91 ? -1.686 8.585 -6.950 1.00 95.19 91 ALA A O 1
ATOM 731 N N . GLU A 1 92 ? -3.293 8.428 -8.503 1.00 95.69 92 GLU A N 1
ATOM 732 C CA . GLU A 1 92 ? -4.382 8.929 -7.670 1.00 95.69 92 GLU A CA 1
ATOM 733 C C . GLU A 1 92 ? -5.486 7.886 -7.539 1.00 95.69 92 GLU A C 1
ATOM 735 O O . GLU A 1 92 ? -6.032 7.411 -8.532 1.00 95.69 92 GLU A O 1
ATOM 740 N N . PHE A 1 93 ? -5.864 7.592 -6.302 1.00 95.69 93 PHE A N 1
ATOM 741 C CA . PHE A 1 93 ? -6.881 6.624 -5.918 1.00 95.69 93 PHE A CA 1
ATOM 742 C C . PHE A 1 93 ? -7.988 7.373 -5.189 1.00 95.69 93 PHE A C 1
ATOM 744 O O . PHE A 1 93 ? -7.807 7.845 -4.065 1.00 95.69 93 PHE A O 1
ATOM 751 N N . ASN A 1 94 ? -9.133 7.525 -5.850 1.00 94.19 94 ASN A N 1
ATOM 752 C CA . ASN A 1 94 ? -10.219 8.357 -5.352 1.00 94.19 94 ASN A CA 1
ATOM 753 C C . ASN A 1 94 ? -11.471 7.532 -5.057 1.00 94.19 94 ASN A C 1
ATOM 755 O O . ASN A 1 94 ? -11.976 6.816 -5.925 1.00 94.19 94 ASN A O 1
ATOM 759 N N . ASN A 1 95 ? -12.024 7.705 -3.861 1.00 93.50 95 ASN A N 1
ATOM 760 C CA . ASN A 1 95 ? -13.394 7.332 -3.543 1.00 93.50 95 ASN A CA 1
ATOM 761 C C . ASN A 1 95 ? -14.095 8.466 -2.767 1.00 93.50 95 ASN A C 1
ATOM 763 O O . ASN A 1 95 ? -13.569 9.570 -2.648 1.00 93.50 95 ASN A O 1
ATOM 767 N N . LYS A 1 96 ? -15.311 8.213 -2.267 1.00 93.56 96 LYS A N 1
ATOM 768 C CA . LYS A 1 96 ? -16.108 9.232 -1.561 1.00 93.56 96 LYS A CA 1
ATOM 769 C C . LYS A 1 96 ? -15.503 9.717 -0.231 1.00 93.56 96 LYS A C 1
ATOM 771 O O . LYS A 1 96 ? -15.801 10.833 0.178 1.00 93.56 96 LYS A O 1
ATOM 776 N N . ASP A 1 97 ? -14.704 8.888 0.438 1.00 94.38 97 ASP A N 1
ATOM 777 C CA . ASP A 1 97 ? -14.196 9.126 1.797 1.00 94.38 97 ASP A CA 1
ATOM 778 C C . ASP A 1 97 ? -12.692 9.475 1.794 1.00 94.38 97 ASP A C 1
ATOM 780 O O . ASP A 1 97 ? -12.197 10.163 2.692 1.00 94.38 97 ASP A O 1
ATOM 784 N N . TYR A 1 98 ? -11.963 9.009 0.776 1.00 95.44 98 TYR A N 1
ATOM 785 C CA . TYR A 1 98 ? -10.512 9.074 0.682 1.00 95.44 98 TYR A CA 1
ATOM 786 C C . TYR A 1 98 ? -10.042 9.414 -0.734 1.00 95.44 98 TYR A C 1
ATOM 788 O O . TYR A 1 98 ? -10.456 8.804 -1.722 1.00 95.44 98 TYR A O 1
ATOM 796 N N . GLN A 1 99 ? -9.100 10.347 -0.799 1.00 96.50 99 GLN A N 1
ATOM 797 C CA . GLN A 1 99 ? -8.244 10.616 -1.945 1.00 96.50 99 GLN A CA 1
ATOM 798 C C . GLN A 1 99 ? -6.805 10.314 -1.537 1.00 96.50 99 GLN A C 1
ATOM 800 O O . GLN A 1 99 ? -6.222 11.069 -0.759 1.00 96.50 99 GLN A O 1
ATOM 805 N N . LEU A 1 100 ? -6.238 9.226 -2.051 1.00 97.19 100 LEU A N 1
ATOM 806 C CA . LEU A 1 100 ? -4.822 8.913 -1.896 1.00 97.19 100 LEU A CA 1
ATOM 807 C C . LEU A 1 100 ? -4.095 9.325 -3.174 1.00 97.19 100 LEU A C 1
ATOM 809 O O . LEU A 1 100 ? -4.481 8.921 -4.266 1.00 97.19 100 LEU A O 1
ATOM 813 N N . LYS A 1 101 ? -3.052 10.139 -3.038 1.00 97.56 101 LYS A N 1
ATOM 814 C CA . LYS A 1 101 ? -2.205 10.578 -4.148 1.00 97.56 101 LYS A CA 1
ATOM 815 C C . LYS A 1 101 ? -0.760 10.231 -3.843 1.00 97.56 101 LYS A C 1
ATOM 817 O O . LYS A 1 101 ? -0.197 10.735 -2.873 1.00 97.56 101 LYS A O 1
ATOM 822 N N . PHE A 1 102 ? -0.184 9.392 -4.686 1.00 96.69 102 PHE A N 1
ATOM 823 C CA . PHE A 1 102 ? 1.224 9.044 -4.678 1.00 96.69 102 PHE A CA 1
ATOM 824 C C . PHE A 1 102 ? 1.925 9.759 -5.832 1.00 96.69 102 PHE A C 1
ATOM 826 O O . PHE A 1 102 ? 1.430 9.756 -6.960 1.00 96.69 102 PHE A O 1
ATOM 833 N N . ILE A 1 103 ? 3.060 10.387 -5.540 1.00 95.75 103 ILE A N 1
ATOM 834 C CA . ILE A 1 103 ? 3.910 11.038 -6.535 1.00 95.75 103 ILE A CA 1
ATOM 835 C C . ILE A 1 103 ? 5.309 10.470 -6.377 1.00 95.75 103 ILE A C 1
ATOM 837 O O . ILE A 1 103 ? 5.886 10.552 -5.295 1.00 95.75 103 ILE A O 1
ATOM 841 N N . TRP A 1 104 ? 5.855 9.942 -7.459 1.00 94.44 104 TRP A N 1
ATOM 842 C CA . TRP A 1 104 ? 7.273 9.657 -7.575 1.00 94.44 104 TRP A CA 1
ATOM 843 C C . TRP A 1 104 ? 7.888 10.626 -8.579 1.00 94.44 104 TRP A C 1
ATOM 845 O O . TRP A 1 104 ? 7.276 10.942 -9.601 1.00 94.44 104 TRP A O 1
ATOM 855 N N . SER A 1 105 ? 9.077 11.121 -8.273 1.00 92.94 105 SER A N 1
ATOM 856 C CA . SER A 1 105 ? 9.839 12.017 -9.139 1.00 92.94 105 SER A CA 1
ATOM 857 C C . SER A 1 105 ? 11.306 11.627 -9.101 1.00 92.94 105 SER A C 1
ATOM 859 O O . SER A 1 105 ? 11.853 11.506 -8.001 1.00 92.94 105 SER A O 1
ATOM 861 N N . GLY A 1 106 ? 11.943 11.470 -10.254 1.00 90.12 106 GLY A N 1
ATOM 862 C CA . GLY A 1 106 ? 13.369 11.179 -10.338 1.00 90.12 106 GLY A CA 1
ATOM 863 C C . GLY A 1 106 ? 13.922 11.312 -11.750 1.00 90.12 106 GLY A C 1
ATOM 864 O O . GLY A 1 106 ? 13.202 11.685 -12.671 1.00 90.12 106 GLY A O 1
ATOM 865 N N . THR A 1 107 ? 15.211 11.031 -11.920 1.00 84.69 107 THR A N 1
ATOM 866 C CA . THR A 1 107 ? 15.831 10.902 -13.248 1.00 84.69 107 THR A CA 1
ATOM 867 C C . THR A 1 107 ? 15.475 9.557 -13.882 1.00 84.69 107 THR A C 1
ATOM 869 O O . THR A 1 107 ? 15.209 8.595 -13.161 1.00 84.69 107 THR A O 1
ATOM 872 N N . GLU A 1 108 ? 15.486 9.468 -15.215 1.00 72.12 108 GLU A N 1
ATOM 873 C CA . GLU A 1 108 ? 15.216 8.215 -15.945 1.00 72.12 108 GLU A CA 1
ATOM 874 C C . GLU A 1 108 ? 16.156 7.067 -15.518 1.00 72.12 108 GLU A C 1
ATOM 876 O O . GLU A 1 108 ? 15.722 5.924 -15.384 1.00 72.12 108 GLU A O 1
ATOM 881 N N . ASP A 1 109 ? 17.409 7.392 -15.183 1.00 71.44 109 ASP A N 1
ATOM 882 C CA . ASP A 1 109 ? 18.409 6.432 -14.691 1.00 71.44 109 ASP A CA 1
ATOM 883 C C . ASP A 1 109 ? 18.258 6.078 -13.193 1.00 71.44 109 ASP A C 1
ATOM 885 O O . ASP A 1 109 ? 18.942 5.192 -12.686 1.00 71.44 109 ASP A O 1
ATOM 889 N N . GLY A 1 110 ? 17.371 6.759 -12.456 1.00 67.62 110 GLY A N 1
ATOM 890 C CA . GLY A 1 110 ? 17.068 6.468 -11.048 1.00 67.62 110 GLY A CA 1
ATOM 891 C C . GLY A 1 110 ? 18.073 6.993 -10.009 1.00 67.62 110 GLY A C 1
ATOM 892 O O . GLY A 1 110 ? 17.848 6.808 -8.811 1.00 67.62 110 GLY A O 1
ATOM 893 N N . ASP A 1 111 ? 19.134 7.688 -10.431 1.00 68.12 111 ASP A N 1
ATOM 894 C CA . ASP A 1 111 ? 20.225 8.190 -9.571 1.00 68.12 111 ASP A CA 1
ATOM 895 C C . ASP A 1 111 ? 19.779 9.171 -8.470 1.00 68.12 111 ASP A C 1
ATOM 897 O O . ASP A 1 111 ? 20.411 9.275 -7.416 1.00 68.12 111 ASP A O 1
ATOM 901 N N . SER A 1 112 ? 18.685 9.901 -8.690 1.00 75.81 112 SER A N 1
ATOM 902 C CA . SER A 1 112 ? 18.081 10.782 -7.689 1.00 75.81 112 SER A CA 1
ATOM 903 C C . SER A 1 112 ? 16.571 10.698 -7.802 1.00 75.81 112 SER A C 1
ATOM 905 O O . SER A 1 112 ? 16.007 11.089 -8.822 1.00 75.81 112 SER A O 1
ATOM 907 N N . SER A 1 113 ? 15.908 10.214 -6.752 1.00 86.56 113 SER A N 1
ATOM 908 C CA . SER A 1 113 ? 14.452 10.130 -6.721 1.00 86.56 113 SER A CA 1
ATOM 909 C C . SER A 1 113 ? 13.862 10.450 -5.352 1.00 86.56 113 SER A C 1
ATOM 911 O O . SER A 1 113 ? 14.528 10.384 -4.318 1.00 86.56 113 SER A O 1
ATOM 913 N N . ALA A 1 114 ? 12.587 10.827 -5.354 1.00 90.69 114 ALA A N 1
ATOM 914 C CA . ALA A 1 114 ? 11.807 11.106 -4.163 1.00 90.69 114 ALA A CA 1
ATOM 915 C C . ALA A 1 114 ? 10.376 10.596 -4.336 1.00 90.69 114 ALA A C 1
ATOM 917 O O . ALA A 1 114 ? 9.801 10.654 -5.422 1.00 90.69 114 ALA A O 1
ATOM 918 N N . SER A 1 115 ? 9.794 10.127 -3.234 1.00 94.12 115 SER A N 1
ATOM 919 C CA . SER A 1 115 ? 8.390 9.728 -3.161 1.00 94.12 115 SER A CA 1
ATOM 920 C C . SER A 1 115 ? 7.628 10.654 -2.221 1.00 94.12 115 SER A C 1
ATOM 922 O O . SER A 1 115 ? 8.096 10.984 -1.132 1.00 94.12 115 SER A O 1
ATOM 924 N N . GLN A 1 116 ? 6.425 11.049 -2.618 1.00 96.44 116 GLN A N 1
ATOM 925 C CA . GLN A 1 116 ? 5.509 11.848 -1.815 1.00 96.44 116 GLN A CA 1
ATOM 926 C C . GLN A 1 116 ? 4.150 11.166 -1.749 1.00 96.44 116 GLN A C 1
ATOM 928 O O . GLN A 1 116 ? 3.678 10.571 -2.719 1.00 96.44 116 GLN A O 1
ATOM 933 N N . LEU A 1 117 ? 3.499 11.294 -0.597 1.00 97.94 117 LEU A N 1
ATOM 934 C CA . LEU A 1 117 ? 2.181 10.734 -0.360 1.00 97.94 117 LEU A CA 1
ATOM 935 C C . LEU A 1 117 ? 1.263 11.785 0.243 1.00 97.94 117 LEU A C 1
ATOM 937 O O . LEU A 1 117 ? 1.637 12.510 1.167 1.00 97.94 117 LEU A O 1
ATOM 941 N N . PHE A 1 118 ? 0.036 11.825 -0.256 1.00 98.00 118 PHE A N 1
ATOM 942 C CA . PHE A 1 118 ? -1.020 12.672 0.263 1.00 98.00 118 PHE A CA 1
ATOM 943 C C . PHE A 1 118 ? -2.276 11.845 0.501 1.00 98.00 118 PHE A C 1
ATOM 945 O O . PHE A 1 118 ? -2.655 11.025 -0.334 1.00 98.00 118 PHE A O 1
ATOM 952 N N . VAL A 1 119 ? -2.952 12.108 1.618 1.00 97.56 119 VAL A N 1
ATOM 953 C CA . VAL A 1 119 ? -4.300 11.602 1.889 1.00 97.56 119 VAL A CA 1
ATOM 954 C C . VAL A 1 119 ? -5.214 12.789 2.144 1.00 97.56 119 VAL A C 1
ATOM 956 O O . VAL A 1 119 ? -4.950 13.610 3.023 1.00 97.56 119 VAL A O 1
ATOM 959 N N . ASN A 1 120 ? -6.280 12.911 1.352 1.00 96.69 120 ASN A N 1
ATOM 960 C CA . ASN A 1 120 ? -7.203 14.049 1.364 1.00 96.69 120 ASN A CA 1
ATOM 961 C C . ASN A 1 120 ? -6.457 15.394 1.265 1.00 96.69 120 ASN A C 1
ATOM 963 O O . ASN A 1 120 ? -6.713 16.322 2.035 1.00 96.69 120 ASN A O 1
ATOM 967 N N . ASN A 1 121 ? -5.493 15.469 0.338 1.00 96.00 121 ASN A N 1
ATOM 968 C CA . ASN A 1 121 ? -4.598 16.612 0.101 1.00 96.00 121 ASN A CA 1
ATOM 969 C C . ASN A 1 121 ? -3.703 17.016 1.285 1.00 96.00 121 ASN A C 1
ATOM 971 O O . ASN A 1 121 ? -3.080 18.076 1.253 1.00 96.00 121 ASN A O 1
ATOM 975 N N . LYS A 1 122 ? -3.602 16.185 2.328 1.00 96.94 122 LYS A N 1
ATOM 976 C CA . LYS A 1 122 ? -2.660 16.390 3.433 1.00 96.94 122 LYS A CA 1
ATOM 977 C C . LYS A 1 122 ? -1.424 15.519 3.223 1.00 96.94 122 LYS A C 1
ATOM 979 O O . LYS A 1 122 ? -1.601 14.328 2.966 1.00 96.94 122 LYS A O 1
ATOM 984 N N . PRO A 1 123 ? -0.205 16.072 3.345 1.00 96.69 123 PRO A N 1
ATOM 985 C CA . PRO A 1 123 ? 1.012 15.285 3.207 1.00 96.69 123 PRO A CA 1
ATOM 986 C C . PRO A 1 123 ? 1.093 14.229 4.311 1.00 96.69 123 PRO A C 1
ATOM 988 O O . PRO A 1 123 ? 0.757 14.493 5.469 1.00 96.69 123 PRO A O 1
ATOM 991 N N . VAL A 1 124 ? 1.555 13.040 3.941 1.00 97.81 124 VAL A N 1
ATOM 992 C CA . VAL A 1 124 ? 1.763 11.900 4.831 1.00 97.81 124 VAL A CA 1
ATOM 993 C C . VAL A 1 124 ? 3.224 11.486 4.739 1.00 97.81 124 VAL A C 1
ATOM 995 O O . VAL A 1 124 ? 3.762 11.315 3.648 1.00 97.81 124 VAL A O 1
ATOM 998 N N . LYS A 1 125 ? 3.869 11.342 5.896 1.00 96.50 125 LYS A N 1
ATOM 999 C CA . LYS A 1 125 ? 5.259 10.892 5.980 1.00 96.50 125 LYS A CA 1
ATOM 1000 C C . LYS A 1 125 ? 5.325 9.372 5.988 1.00 96.50 125 LYS A C 1
ATOM 1002 O O . LYS A 1 125 ? 4.471 8.719 6.598 1.00 96.50 125 LYS A O 1
ATOM 1007 N N . PHE A 1 126 ? 6.357 8.842 5.344 1.00 95.31 126 PHE A N 1
ATOM 1008 C CA . PHE A 1 126 ? 6.688 7.427 5.401 1.00 95.31 126 PHE A CA 1
ATOM 1009 C C . PHE A 1 126 ? 7.498 7.119 6.653 1.00 95.31 126 PHE A C 1
ATOM 1011 O O . PHE A 1 126 ? 8.335 7.917 7.077 1.00 95.31 126 PHE A O 1
ATOM 1018 N N . TYR A 1 127 ? 7.248 5.947 7.216 1.00 92.94 127 TYR A N 1
ATOM 1019 C CA . TYR A 1 127 ? 7.941 5.413 8.368 1.00 92.94 127 TYR A CA 1
ATOM 1020 C C . TYR A 1 127 ? 8.375 3.979 8.090 1.00 92.94 127 TYR A C 1
ATOM 1022 O O . TYR A 1 127 ? 7.638 3.199 7.484 1.00 92.94 127 TYR A O 1
ATOM 1030 N N . ASP A 1 128 ? 9.574 3.654 8.549 1.00 86.25 128 ASP A N 1
ATOM 1031 C CA . ASP A 1 128 ? 10.141 2.315 8.479 1.00 86.25 128 ASP A CA 1
ATOM 1032 C C . ASP A 1 128 ? 9.398 1.360 9.440 1.00 86.25 128 ASP A C 1
ATOM 1034 O O . ASP A 1 128 ? 9.268 1.677 10.636 1.00 86.25 128 ASP A O 1
ATOM 1038 N N . PRO A 1 129 ? 8.880 0.217 8.947 1.00 80.75 129 PRO A N 1
ATOM 1039 C CA . PRO A 1 129 ? 8.279 -0.811 9.791 1.00 80.75 129 PRO A CA 1
ATOM 1040 C C . PRO A 1 129 ? 9.261 -1.300 10.863 1.00 80.75 129 PRO A C 1
ATOM 1042 O O . PRO A 1 129 ? 10.393 -1.676 10.585 1.00 80.75 129 PRO A O 1
ATOM 1045 N N . GLY A 1 130 ? 8.835 -1.302 12.124 1.00 76.44 130 GLY A N 1
ATOM 1046 C CA . GLY A 1 130 ? 9.626 -1.842 13.233 1.00 76.44 130 GLY A CA 1
ATOM 1047 C C . GLY A 1 130 ? 10.541 -0.835 13.939 1.00 76.44 130 GLY A C 1
ATOM 1048 O O . GLY A 1 130 ? 10.619 -0.886 15.174 1.00 76.44 130 GLY A O 1
ATOM 1049 N N . THR A 1 131 ? 11.176 0.107 13.223 1.00 81.31 131 THR A N 1
ATOM 1050 C CA . THR A 1 131 ? 11.938 1.205 13.863 1.00 81.31 131 THR A CA 1
ATOM 1051 C C . THR A 1 131 ? 11.106 2.462 14.091 1.00 81.31 131 THR A C 1
ATOM 1053 O O . THR A 1 131 ? 11.384 3.210 15.029 1.00 81.31 131 THR A O 1
ATOM 1056 N N . ASN A 1 132 ? 10.058 2.676 13.284 1.00 83.12 132 ASN A N 1
ATOM 1057 C CA . ASN A 1 132 ? 9.188 3.854 13.331 1.00 83.12 132 ASN A CA 1
ATOM 1058 C C . ASN A 1 132 ? 9.946 5.181 13.116 1.00 83.12 132 ASN A C 1
ATOM 1060 O O . ASN A 1 132 ? 9.494 6.241 13.562 1.00 83.12 132 ASN A O 1
ATOM 1064 N N . ASN A 1 133 ? 11.093 5.121 12.437 1.00 89.50 133 ASN A N 1
ATOM 1065 C CA . ASN A 1 133 ? 11.835 6.287 11.969 1.00 89.50 133 ASN A CA 1
ATOM 1066 C C . ASN A 1 133 ? 11.288 6.758 10.619 1.00 89.50 133 ASN A C 1
ATOM 1068 O O . ASN A 1 133 ? 10.753 5.960 9.854 1.00 89.50 133 ASN A O 1
ATOM 1072 N N . GLU A 1 134 ? 11.413 8.053 10.327 1.00 91.56 134 GLU A N 1
ATOM 1073 C CA . GLU A 1 134 ? 11.008 8.612 9.031 1.00 91.56 134 GLU A CA 1
ATOM 1074 C C . GLU A 1 134 ? 11.867 8.026 7.898 1.00 91.56 134 GLU A C 1
ATOM 1076 O O . GLU A 1 134 ? 13.087 7.931 8.029 1.00 91.56 134 GLU A O 1
ATOM 1081 N N . ALA A 1 135 ? 11.221 7.635 6.798 1.00 89.31 135 ALA A N 1
ATOM 1082 C CA . ALA A 1 135 ? 11.836 6.974 5.650 1.00 89.31 135 ALA A CA 1
ATOM 1083 C C . ALA A 1 135 ? 11.586 7.751 4.346 1.00 89.31 135 ALA A C 1
ATOM 1085 O O . ALA A 1 135 ? 10.672 8.572 4.255 1.00 89.31 135 ALA A O 1
ATOM 1086 N N . THR A 1 136 ? 12.377 7.469 3.309 1.00 80.00 136 THR A N 1
ATOM 1087 C CA . THR A 1 136 ? 12.335 8.155 2.001 1.00 80.00 136 THR A CA 1
ATOM 1088 C C . THR A 1 136 ? 11.199 7.692 1.072 1.00 80.00 136 THR A C 1
ATOM 1090 O O . THR A 1 136 ? 11.057 8.214 -0.033 1.00 80.00 136 THR A O 1
ATOM 1093 N N . GLY A 1 137 ? 10.343 6.771 1.527 1.00 84.19 137 GLY A N 1
ATOM 1094 C CA . GLY A 1 137 ? 9.252 6.182 0.741 1.00 84.19 137 GLY A CA 1
ATOM 1095 C C . GLY A 1 137 ? 9.696 4.996 -0.130 1.00 84.19 137 GLY A C 1
ATOM 1096 O O . GLY A 1 137 ? 10.870 4.634 -0.108 1.00 84.19 137 GLY A O 1
ATOM 1097 N N . PRO A 1 138 ? 8.762 4.357 -0.860 1.00 84.88 138 PRO A N 1
ATOM 1098 C CA . PRO A 1 138 ? 8.991 3.062 -1.511 1.00 84.88 138 PRO A CA 1
ATOM 1099 C C . PRO A 1 138 ? 9.790 3.115 -2.825 1.00 84.88 138 PRO A C 1
ATOM 1101 O O . PRO A 1 138 ? 10.066 2.065 -3.394 1.00 84.88 138 PRO A O 1
ATOM 1104 N N . GLY A 1 139 ? 10.143 4.300 -3.330 1.00 87.50 139 GLY A N 1
ATOM 1105 C CA . GLY A 1 139 ? 10.687 4.440 -4.684 1.00 87.50 139 GLY A CA 1
ATOM 1106 C C . GLY A 1 139 ? 9.586 4.377 -5.746 1.00 87.50 139 GLY A C 1
ATOM 1107 O O . GLY A 1 139 ? 8.434 4.709 -5.466 1.00 87.50 139 GLY A O 1
ATOM 1108 N N . GLU A 1 140 ? 9.934 4.016 -6.982 1.00 89.56 140 GLU A N 1
ATOM 1109 C CA . GLU A 1 140 ? 8.971 4.002 -8.086 1.00 89.56 140 GLU A CA 1
ATOM 1110 C C . GLU A 1 140 ? 8.094 2.742 -8.052 1.00 89.56 140 GLU A C 1
ATOM 1112 O O . GLU A 1 140 ? 8.583 1.620 -8.205 1.00 89.56 140 GLU A O 1
ATOM 1117 N N . LEU A 1 141 ? 6.782 2.931 -7.885 1.00 91.62 141 LEU A N 1
ATOM 1118 C CA . LEU A 1 141 ? 5.797 1.850 -7.883 1.00 91.62 141 LEU A CA 1
ATOM 1119 C C . LEU A 1 141 ? 4.834 1.974 -9.066 1.00 91.62 141 LEU A C 1
ATOM 1121 O O . LEU A 1 141 ? 4.216 3.020 -9.271 1.00 91.62 141 LEU A O 1
ATOM 1125 N N . ASP A 1 142 ? 4.649 0.876 -9.790 1.00 90.81 142 ASP A N 1
ATOM 1126 C CA . ASP A 1 142 ? 3.548 0.682 -10.723 1.00 90.81 142 ASP A CA 1
ATOM 1127 C C . ASP A 1 142 ? 2.382 0.020 -9.987 1.00 90.81 142 ASP A C 1
ATOM 1129 O O . ASP A 1 142 ? 2.510 -1.075 -9.444 1.00 90.81 142 ASP A O 1
ATOM 1133 N N . PHE A 1 143 ? 1.235 0.687 -9.952 1.00 90.19 143 PHE A N 1
ATOM 1134 C CA . PHE A 1 143 ? 0.055 0.146 -9.285 1.00 90.19 143 PHE A CA 1
ATOM 1135 C C . PHE A 1 143 ? -0.819 -0.659 -10.258 1.00 90.19 143 PHE A C 1
ATOM 1137 O O . PHE A 1 143 ? -1.595 -1.496 -9.818 1.00 90.19 143 PHE A O 1
ATOM 1144 N N . GLY A 1 144 ? -0.673 -0.471 -11.573 1.00 83.31 144 GLY A N 1
ATOM 1145 C CA . GLY A 1 144 ? -1.583 -1.026 -12.574 1.00 83.31 144 GLY A CA 1
ATOM 1146 C C . GLY A 1 144 ? -2.882 -0.224 -12.737 1.00 83.31 144 GLY A C 1
ATOM 1147 O O . GLY A 1 144 ? -3.112 0.798 -12.090 1.00 83.31 144 GLY A O 1
ATOM 1148 N N . VAL A 1 145 ? -3.748 -0.673 -13.647 1.00 74.62 145 VAL A N 1
ATOM 1149 C CA . VAL A 1 145 ? -5.060 -0.052 -13.910 1.00 74.62 145 VAL A CA 1
ATOM 1150 C C . VAL A 1 145 ? -6.151 -0.675 -13.034 1.00 74.62 145 VAL A C 1
ATOM 1152 O O . VAL A 1 145 ? -6.080 -1.854 -12.703 1.00 74.62 145 VAL A O 1
ATOM 1155 N N . ASP A 1 146 ? -7.165 0.113 -12.667 1.00 77.94 146 ASP A N 1
ATOM 1156 C CA . ASP A 1 146 ? -8.351 -0.326 -11.906 1.00 77.94 146 ASP A CA 1
ATOM 1157 C C . ASP A 1 146 ? -8.069 -0.898 -10.504 1.00 77.94 146 ASP A C 1
ATOM 1159 O O . ASP A 1 146 ? -8.836 -1.692 -9.952 1.00 77.94 146 ASP A O 1
ATOM 1163 N N . VAL A 1 147 ? -6.982 -0.439 -9.888 1.00 84.88 147 VAL A N 1
ATOM 1164 C CA . VAL A 1 147 ? -6.594 -0.817 -8.527 1.00 84.88 147 VAL A CA 1
ATOM 1165 C C . VAL A 1 147 ? -7.640 -0.356 -7.526 1.00 84.88 147 VAL A C 1
ATOM 1167 O O . VAL A 1 147 ? -8.019 0.820 -7.457 1.00 84.88 147 VAL A O 1
ATOM 1170 N N . GLN A 1 148 ? -8.066 -1.293 -6.691 1.00 87.56 148 GLN A N 1
ATOM 1171 C CA . GLN A 1 148 ? -8.942 -1.013 -5.566 1.00 87.56 148 GLN A CA 1
ATOM 1172 C C . GLN A 1 148 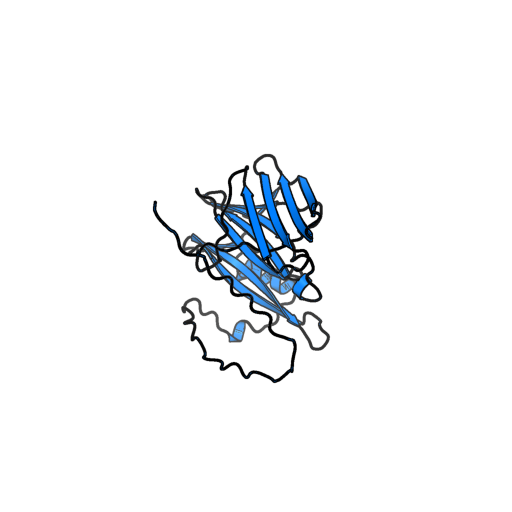? -8.108 -0.658 -4.340 1.00 87.56 148 GLN A C 1
ATOM 1174 O O . GLN A 1 148 ? -7.011 -1.174 -4.142 1.00 87.56 148 GLN A O 1
ATOM 1179 N N . MET A 1 149 ? -8.637 0.230 -3.499 1.00 94.50 149 MET A N 1
ATOM 1180 C CA . MET A 1 149 ? -8.017 0.464 -2.197 1.00 94.50 149 MET A CA 1
ATOM 1181 C C . MET A 1 149 ? -8.517 -0.610 -1.228 1.00 94.50 149 MET A C 1
ATOM 1183 O O . MET A 1 149 ? -9.699 -0.954 -1.217 1.00 94.50 149 MET A O 1
ATOM 1187 N N . GLY A 1 150 ? -7.630 -1.128 -0.394 1.00 95.88 150 GLY A N 1
ATOM 1188 C CA . GLY A 1 150 ? -7.979 -1.921 0.774 1.00 95.88 150 GLY A CA 1
ATOM 1189 C C . GLY A 1 150 ? -8.253 -1.021 1.975 1.00 95.88 150 GLY A C 1
ATOM 1190 O O . GLY A 1 150 ? -7.584 -0.004 2.160 1.00 95.88 150 GLY A O 1
ATOM 1191 N N . LEU A 1 151 ? -9.219 -1.387 2.812 1.00 97.00 151 LEU A N 1
ATOM 1192 C CA . LEU A 1 151 ? -9.453 -0.753 4.106 1.00 97.00 151 LEU A CA 1
ATOM 1193 C C . LEU A 1 151 ? -9.499 -1.819 5.198 1.00 97.00 151 LEU A C 1
ATOM 1195 O O . LEU A 1 151 ? -10.396 -2.660 5.220 1.00 97.00 151 LEU A O 1
ATOM 1199 N N . TYR A 1 152 ? -8.544 -1.727 6.116 1.00 97.25 152 TYR A N 1
ATOM 1200 C CA . TYR A 1 152 ? -8.497 -2.495 7.350 1.00 97.25 152 TYR A CA 1
ATOM 1201 C C . TYR A 1 152 ? -9.113 -1.704 8.504 1.00 97.25 152 TYR A C 1
ATOM 1203 O O . TYR A 1 152 ? -8.709 -0.565 8.746 1.00 97.25 152 TYR A O 1
ATOM 1211 N N . SER A 1 153 ? -10.063 -2.297 9.234 1.00 96.62 153 SER A N 1
ATOM 1212 C CA . SER A 1 153 ? -10.823 -1.615 10.290 1.00 96.62 153 SER A CA 1
ATOM 1213 C C . SER A 1 153 ? -10.828 -2.356 11.633 1.00 96.62 153 SER A C 1
ATOM 1215 O O . SER A 1 153 ? -11.433 -3.419 11.799 1.00 96.62 153 SER A O 1
ATOM 1217 N N . TRP A 1 154 ? -10.252 -1.708 12.646 1.00 94.75 154 TRP A N 1
ATOM 1218 C CA . TRP A 1 154 ? -10.350 -2.054 14.067 1.00 94.75 154 TRP A CA 1
ATOM 1219 C C . TRP A 1 154 ? -11.058 -0.928 14.844 1.00 94.75 154 TRP A C 1
ATOM 1221 O O . TRP A 1 154 ? -11.102 0.203 14.360 1.00 94.75 154 TRP A O 1
ATOM 1231 N N . PRO A 1 155 ? -11.598 -1.181 16.057 1.00 90.19 155 PRO A N 1
ATOM 1232 C CA . PRO A 1 155 ? -12.432 -0.213 16.785 1.00 90.19 155 PRO A CA 1
ATOM 1233 C C . PRO A 1 155 ? -11.863 1.209 16.934 1.00 90.19 155 PRO A C 1
ATOM 1235 O O . PRO A 1 155 ? -12.632 2.162 16.999 1.00 90.19 155 PRO A O 1
ATOM 1238 N N . SER A 1 156 ? -10.538 1.371 16.973 1.00 87.19 156 SER A N 1
ATOM 1239 C CA . SER A 1 156 ? -9.863 2.671 17.107 1.00 87.19 156 SER A CA 1
ATOM 1240 C C . SER A 1 156 ? -8.885 2.995 15.976 1.00 87.19 156 SER A C 1
ATOM 1242 O O . SER A 1 156 ? -8.272 4.063 15.992 1.00 87.19 156 SER A O 1
ATOM 1244 N N . ARG A 1 157 ? -8.707 2.095 15.003 1.00 93.44 157 ARG A N 1
ATOM 1245 C CA . ARG A 1 157 ? -7.664 2.221 13.981 1.00 93.44 157 ARG A CA 1
ATOM 1246 C C . ARG A 1 157 ? -8.165 1.754 12.625 1.00 93.44 157 ARG A C 1
ATOM 1248 O O . ARG A 1 157 ? -8.666 0.642 12.497 1.00 93.44 157 ARG A O 1
ATOM 1255 N N . ASN A 1 158 ? -7.985 2.600 11.625 1.00 96.06 158 ASN A N 1
ATOM 1256 C CA . ASN A 1 158 ? -8.263 2.302 10.234 1.00 96.06 158 ASN A CA 1
ATOM 1257 C C . ASN A 1 158 ? -6.985 2.474 9.424 1.00 96.06 158 ASN A C 1
ATOM 1259 O O . ASN A 1 158 ? -6.281 3.475 9.586 1.00 96.06 158 ASN A O 1
ATOM 1263 N N . TYR A 1 159 ? -6.726 1.521 8.535 1.00 97.50 159 TYR A N 1
ATOM 1264 C CA . TYR A 1 159 ? -5.585 1.572 7.637 1.00 97.50 159 TYR A CA 1
ATOM 1265 C C . TYR A 1 159 ? -6.038 1.424 6.189 1.00 97.50 159 TYR A C 1
ATOM 1267 O O . TYR A 1 159 ? -6.761 0.486 5.857 1.00 97.50 159 TYR A O 1
ATOM 1275 N N . LEU A 1 160 ? -5.611 2.353 5.338 1.00 97.38 160 LEU A N 1
ATOM 1276 C CA . LEU A 1 160 ? -5.745 2.220 3.890 1.00 97.38 160 LEU A CA 1
ATOM 1277 C C . LEU A 1 160 ? -4.549 1.456 3.343 1.00 97.38 160 LEU A C 1
ATOM 1279 O O . LEU A 1 160 ? -3.427 1.726 3.754 1.00 97.38 160 LEU A O 1
ATOM 1283 N N . LEU A 1 161 ? -4.788 0.558 2.398 1.00 96.81 161 LEU A N 1
ATOM 1284 C CA . LEU A 1 161 ? -3.752 -0.167 1.678 1.00 96.81 161 LEU A CA 1
ATOM 1285 C C . LEU A 1 161 ? -3.931 0.066 0.178 1.00 96.81 161 LEU A C 1
ATOM 1287 O O . LEU A 1 161 ? -5.023 -0.127 -0.355 1.00 96.81 161 LEU A O 1
ATOM 1291 N N . VAL A 1 162 ? -2.858 0.457 -0.500 1.00 95.56 162 VAL A N 1
ATOM 1292 C CA . VAL A 1 162 ? -2.737 0.331 -1.958 1.00 95.56 162 VAL A CA 1
ATOM 1293 C C . VAL A 1 162 ? -1.517 -0.509 -2.263 1.00 95.56 162 VAL A C 1
ATOM 1295 O O . VAL A 1 162 ? -0.462 -0.300 -1.665 1.00 95.56 162 VAL A O 1
ATOM 1298 N N . SER A 1 163 ? -1.675 -1.458 -3.173 1.00 93.75 163 SER A N 1
ATOM 1299 C CA . SER A 1 163 ? -0.624 -2.385 -3.564 1.00 93.75 163 SER A CA 1
ATOM 1300 C C . SER A 1 163 ? -0.174 -2.124 -4.995 1.00 93.75 163 SER A C 1
ATOM 1302 O O . SER A 1 163 ? -0.992 -1.809 -5.857 1.00 93.75 163 SER A O 1
ATOM 1304 N N . GLY A 1 164 ? 1.121 -2.261 -5.235 1.00 92.44 164 GLY A N 1
ATOM 1305 C CA . GLY A 1 164 ? 1.749 -2.128 -6.543 1.00 92.44 164 GLY A CA 1
ATOM 1306 C C . GLY A 1 164 ? 3.055 -2.911 -6.595 1.00 92.44 164 GLY A C 1
ATOM 1307 O O . GLY A 1 164 ? 3.456 -3.536 -5.618 1.00 92.44 164 GLY A O 1
ATOM 1308 N N . GLN A 1 165 ? 3.730 -2.879 -7.729 1.00 91.00 165 GLN A N 1
ATOM 1309 C CA . GLN A 1 165 ? 5.013 -3.537 -7.956 1.00 91.00 165 GLN A CA 1
ATOM 1310 C C . GLN A 1 165 ? 6.089 -2.493 -8.214 1.00 91.00 165 GLN A C 1
ATOM 1312 O O . GLN A 1 165 ? 5.791 -1.387 -8.663 1.00 91.00 165 GLN A O 1
ATOM 1317 N N . ALA A 1 166 ? 7.350 -2.831 -7.959 1.00 89.00 166 ALA A N 1
ATOM 1318 C CA . ALA A 1 166 ? 8.448 -1.954 -8.347 1.00 89.00 166 ALA A CA 1
ATOM 1319 C C . ALA A 1 166 ? 8.450 -1.771 -9.873 1.00 89.00 166 ALA A C 1
ATOM 1321 O O . ALA A 1 166 ? 8.510 -2.745 -10.634 1.00 89.00 166 ALA A O 1
ATOM 1322 N N . ARG A 1 167 ? 8.376 -0.519 -10.336 1.00 85.38 167 ARG A N 1
ATOM 1323 C CA . ARG A 1 167 ? 8.399 -0.240 -11.773 1.00 85.38 167 ARG A CA 1
ATOM 1324 C C . ARG A 1 167 ? 9.783 -0.575 -12.326 1.00 85.38 167 ARG A C 1
ATOM 1326 O O . ARG A 1 167 ? 10.800 -0.329 -11.689 1.00 85.38 167 ARG A O 1
ATOM 1333 N N . GLY A 1 168 ? 9.824 -1.193 -13.504 1.00 82.50 168 GLY A N 1
ATOM 1334 C CA . GLY A 1 168 ? 11.083 -1.588 -14.142 1.00 82.50 168 GLY A CA 1
ATOM 1335 C C . GLY A 1 168 ? 11.770 -2.803 -13.507 1.00 82.50 168 GLY A C 1
ATOM 1336 O O . GLY A 1 168 ? 12.786 -3.256 -14.033 1.00 82.50 168 GLY A O 1
ATOM 1337 N N . ALA A 1 169 ? 11.212 -3.382 -12.437 1.00 84.88 169 ALA A N 1
ATOM 1338 C CA . ALA A 1 169 ? 11.731 -4.615 -11.866 1.00 84.88 169 ALA A CA 1
ATOM 1339 C C . ALA A 1 169 ? 11.658 -5.766 -12.881 1.00 84.88 169 ALA A C 1
ATOM 1341 O O . ALA A 1 169 ? 10.671 -5.949 -13.599 1.00 84.88 169 ALA A O 1
ATOM 1342 N N . GLN A 1 170 ? 12.726 -6.561 -12.932 1.00 81.62 170 GLN A N 1
ATOM 1343 C CA . GLN A 1 170 ? 12.861 -7.688 -13.851 1.00 81.62 170 GLN A CA 1
ATOM 1344 C C . GLN A 1 170 ? 13.010 -9.005 -13.093 1.00 81.62 170 GLN A C 1
ATOM 1346 O O . GLN A 1 170 ? 13.454 -9.051 -11.943 1.00 81.62 170 GLN A O 1
ATOM 1351 N N . GLY A 1 171 ? 12.653 -10.100 -13.767 1.00 82.94 171 GLY A N 1
ATOM 1352 C CA . GLY A 1 171 ? 12.735 -11.441 -13.200 1.00 82.94 171 GLY A CA 1
ATOM 1353 C C . GLY A 1 171 ? 11.939 -11.550 -11.899 1.00 82.94 171 GLY A C 1
ATOM 1354 O O . GLY A 1 171 ? 10.795 -11.113 -11.827 1.00 82.94 171 GLY A O 1
ATOM 1355 N N . ARG A 1 172 ? 12.567 -12.111 -10.863 1.00 75.62 172 ARG A N 1
ATOM 1356 C CA . ARG A 1 172 ? 11.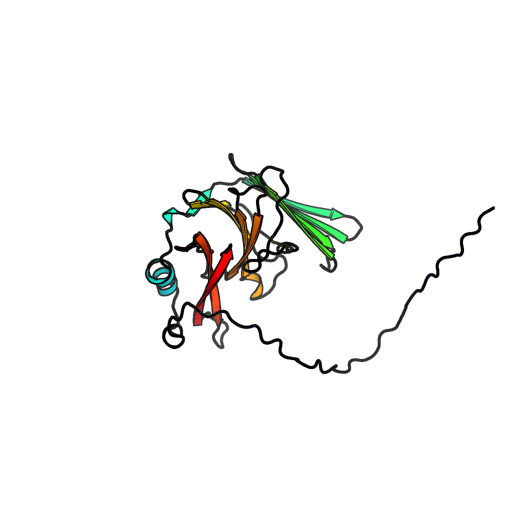925 -12.398 -9.569 1.00 75.62 172 ARG A CA 1
ATOM 1357 C C . ARG A 1 172 ? 11.571 -11.148 -8.766 1.00 75.62 172 ARG A C 1
ATOM 1359 O O . ARG A 1 172 ? 10.641 -11.190 -7.974 1.00 75.62 172 ARG A O 1
ATOM 1366 N N . PHE A 1 173 ? 12.263 -10.031 -8.996 1.00 81.00 173 PHE A N 1
ATOM 1367 C CA . PHE A 1 173 ? 11.939 -8.769 -8.327 1.00 81.00 173 PHE A CA 1
ATOM 1368 C C . PHE A 1 173 ? 10.592 -8.202 -8.782 1.00 81.00 173 PHE A C 1
ATOM 1370 O O . PHE A 1 173 ? 9.971 -7.454 -8.036 1.00 81.00 173 PHE A O 1
ATOM 1377 N N . ARG A 1 174 ? 10.112 -8.584 -9.975 1.00 84.25 174 ARG A N 1
ATOM 1378 C CA . ARG A 1 174 ? 8.771 -8.215 -10.442 1.00 84.25 174 ARG A CA 1
ATOM 1379 C C . ARG A 1 174 ? 7.668 -8.874 -9.611 1.00 84.25 174 ARG A C 1
ATOM 1381 O O . ARG A 1 174 ? 6.614 -8.281 -9.454 1.00 84.25 174 ARG A O 1
ATOM 1388 N N . SER A 1 175 ? 7.936 -10.052 -9.052 1.00 84.12 175 SER A N 1
ATOM 1389 C CA . SER A 1 175 ? 6.989 -10.770 -8.197 1.00 84.12 175 SER A CA 1
ATOM 1390 C C . SER A 1 175 ? 6.896 -10.198 -6.785 1.00 84.12 175 SER A C 1
ATOM 1392 O O . SER A 1 175 ? 6.084 -10.678 -6.000 1.00 84.12 175 SER A O 1
ATOM 1394 N N . ILE A 1 176 ? 7.703 -9.188 -6.437 1.00 89.06 176 ILE A N 1
ATOM 1395 C CA . ILE A 1 176 ? 7.570 -8.493 -5.157 1.00 89.06 176 ILE A CA 1
ATOM 1396 C C . ILE A 1 176 ? 6.393 -7.523 -5.256 1.00 89.06 176 ILE A C 1
ATOM 1398 O O . ILE A 1 176 ? 6.406 -6.557 -6.023 1.00 89.06 176 ILE A O 1
ATOM 1402 N N . LEU A 1 177 ? 5.390 -7.779 -4.429 1.00 91.25 177 LEU A N 1
ATOM 1403 C CA . LEU A 1 177 ? 4.263 -6.901 -4.198 1.00 91.25 177 LEU A CA 1
ATOM 1404 C C . LEU A 1 177 ? 4.610 -5.941 -3.057 1.00 91.25 177 LEU A C 1
ATOM 1406 O O . LEU A 1 177 ? 4.911 -6.362 -1.941 1.00 91.25 177 LEU A O 1
ATOM 1410 N N . TYR A 1 178 ? 4.533 -4.644 -3.323 1.00 93.06 178 TYR A N 1
ATOM 1411 C CA . TYR A 1 178 ? 4.687 -3.577 -2.340 1.00 93.06 178 TYR A CA 1
ATOM 1412 C C . TYR A 1 178 ? 3.324 -3.032 -1.928 1.00 93.06 178 TYR A C 1
ATOM 1414 O O . TYR A 1 178 ? 2.434 -2.859 -2.756 1.00 93.06 178 TYR A O 1
ATOM 1422 N N . GLY A 1 179 ? 3.171 -2.719 -0.646 1.00 94.19 179 GLY A N 1
ATOM 1423 C CA . GLY A 1 179 ? 1.982 -2.106 -0.072 1.00 94.19 179 GLY A CA 1
ATOM 1424 C C . GLY A 1 179 ? 2.321 -0.770 0.576 1.00 94.19 179 GLY A C 1
ATOM 1425 O O . GLY A 1 179 ? 3.206 -0.694 1.427 1.00 94.19 179 GLY A O 1
ATOM 1426 N N . ILE A 1 180 ? 1.592 0.287 0.217 1.00 96.12 180 ILE A N 1
ATOM 1427 C CA . ILE A 1 180 ? 1.572 1.534 0.986 1.00 96.12 180 ILE A CA 1
ATOM 1428 C C . ILE A 1 180 ? 0.415 1.440 1.975 1.00 96.12 180 ILE A C 1
ATOM 1430 O O . ILE A 1 180 ? -0.753 1.541 1.593 1.00 96.12 180 ILE A O 1
ATOM 1434 N N . LEU A 1 181 ? 0.752 1.261 3.250 1.00 97.06 181 LEU A N 1
ATOM 1435 C CA . LEU A 1 181 ? -0.200 1.131 4.345 1.00 97.06 181 LEU A CA 1
ATOM 1436 C C . LEU A 1 181 ? -0.287 2.438 5.137 1.00 97.06 181 LEU A C 1
ATOM 1438 O O . LEU A 1 181 ? 0.667 2.826 5.803 1.00 97.06 181 LEU A O 1
ATOM 1442 N N . VAL A 1 182 ? -1.431 3.117 5.108 1.00 97.56 182 VAL A N 1
ATOM 1443 C CA . VAL A 1 182 ? -1.612 4.427 5.750 1.00 97.56 182 VAL A CA 1
ATOM 1444 C C . VAL A 1 182 ? -2.537 4.332 6.949 1.00 97.56 182 VAL A C 1
ATOM 1446 O O . VAL A 1 182 ? -3.716 4.027 6.790 1.00 97.56 182 VAL A O 1
ATOM 1449 N N . ASN A 1 183 ? -2.044 4.677 8.139 1.00 96.19 183 ASN A N 1
ATOM 1450 C CA . ASN A 1 183 ? -2.880 4.872 9.319 1.00 96.19 183 ASN A CA 1
ATOM 1451 C C . ASN A 1 183 ? -3.665 6.185 9.180 1.00 96.19 183 ASN A C 1
ATOM 1453 O O . ASN A 1 183 ? -3.121 7.276 9.374 1.00 96.19 183 ASN A O 1
ATOM 1457 N N . VAL A 1 184 ? -4.953 6.077 8.844 1.00 96.44 184 VAL A N 1
ATOM 1458 C CA . VAL A 1 184 ? -5.852 7.232 8.661 1.00 96.44 184 VAL A CA 1
ATOM 1459 C C . VAL A 1 184 ? -6.585 7.625 9.944 1.00 96.44 184 VAL A C 1
ATOM 1461 O O . VAL A 1 184 ? -7.376 8.567 9.945 1.00 96.44 184 VAL A O 1
ATOM 1464 N N . SER A 1 185 ? -6.323 6.916 11.044 1.00 94.50 185 SER A N 1
ATOM 1465 C CA . SER A 1 185 ? -6.868 7.222 12.367 1.00 94.50 185 SER A CA 1
ATOM 1466 C C . SER A 1 185 ? -5.968 8.137 13.202 1.00 94.50 185 SER A C 1
ATOM 1468 O O . SER A 1 185 ? -6.440 8.681 14.200 1.00 94.50 185 SER A O 1
ATOM 1470 N N . THR A 1 186 ? -4.698 8.333 12.830 1.00 90.31 186 THR A N 1
ATOM 1471 C CA . THR A 1 186 ? -3.767 9.194 13.576 1.00 90.31 186 THR A CA 1
ATOM 1472 C C . THR A 1 186 ? -3.671 10.603 12.999 1.00 90.31 186 THR A C 1
ATOM 1474 O O . THR A 1 186 ? -3.875 10.841 11.809 1.00 90.31 186 THR A O 1
ATOM 1477 N N . ASN A 1 187 ? -3.313 11.558 13.860 1.00 90.38 187 ASN A N 1
ATOM 1478 C CA . ASN A 1 187 ? -2.928 12.905 13.458 1.00 90.38 187 ASN A CA 1
ATOM 1479 C C . ASN A 1 187 ? -1.588 13.273 14.131 1.00 90.38 187 ASN A C 1
ATOM 1481 O O . ASN A 1 187 ? -1.567 13.420 15.355 1.00 90.38 187 ASN A O 1
ATOM 1485 N N . PRO A 1 188 ? -0.482 13.412 13.376 1.00 92.12 188 PRO A N 1
ATOM 1486 C CA . PRO A 1 188 ? -0.401 13.267 11.921 1.00 92.12 188 PRO A CA 1
ATOM 1487 C C . PRO A 1 188 ? -0.634 11.821 11.445 1.00 92.12 188 PRO A C 1
ATOM 1489 O O . PRO A 1 188 ? -0.375 10.858 12.172 1.00 92.12 188 PRO A O 1
ATOM 1492 N N . MET A 1 189 ? -1.136 11.682 10.215 1.00 96.19 189 MET A N 1
ATOM 1493 C CA . MET A 1 189 ? -1.220 10.388 9.528 1.00 96.19 189 MET A CA 1
ATOM 1494 C C . MET A 1 189 ? 0.191 9.854 9.265 1.00 96.19 189 MET A C 1
ATOM 1496 O O . MET A 1 189 ? 1.124 10.632 9.045 1.00 96.19 189 MET A O 1
ATOM 1500 N N . ARG A 1 190 ? 0.339 8.529 9.279 1.00 95.38 190 ARG A N 1
ATOM 1501 C CA . ARG A 1 190 ? 1.610 7.837 9.027 1.00 95.38 190 ARG A CA 1
ATOM 1502 C C . ARG A 1 190 ? 1.419 6.781 7.956 1.00 95.38 190 ARG A C 1
ATOM 1504 O O . ARG A 1 190 ? 0.411 6.078 7.983 1.00 95.38 190 ARG A O 1
ATOM 1511 N N . ALA A 1 191 ? 2.375 6.675 7.045 1.00 97.00 191 ALA A N 1
ATOM 1512 C CA . ALA A 1 191 ? 2.414 5.621 6.047 1.00 97.00 191 ALA A CA 1
ATOM 1513 C C . ALA A 1 191 ? 3.587 4.680 6.298 1.00 97.00 191 ALA A C 1
ATOM 1515 O O . ALA A 1 191 ? 4.653 5.118 6.719 1.00 97.00 191 ALA A O 1
ATOM 1516 N N . TYR A 1 192 ? 3.386 3.410 5.993 1.00 95.19 192 TYR A N 1
ATOM 1517 C CA . TYR A 1 192 ? 4.377 2.352 6.074 1.00 95.19 192 TYR A CA 1
ATOM 1518 C C . TYR A 1 192 ? 4.498 1.704 4.702 1.00 95.19 192 TYR A C 1
ATOM 1520 O O . TYR A 1 192 ? 3.502 1.577 3.985 1.00 95.19 192 TYR A O 1
ATOM 1528 N N . VAL A 1 193 ? 5.714 1.312 4.344 1.00 92.88 193 VAL A N 1
ATOM 1529 C CA . VAL A 1 193 ? 5.970 0.501 3.155 1.00 92.88 193 VAL A CA 1
ATOM 1530 C C . VAL A 1 193 ? 6.146 -0.93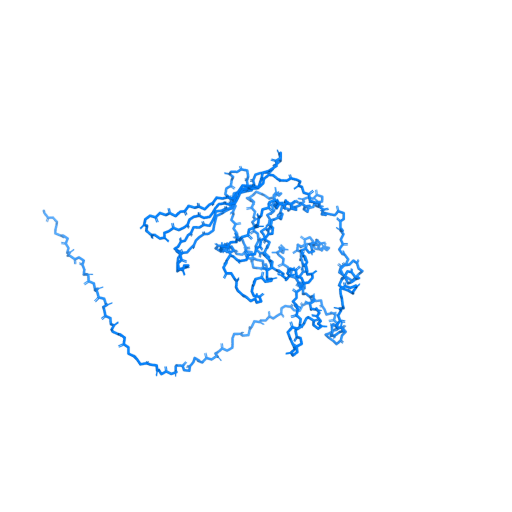0 3.628 1.00 92.88 193 VAL A C 1
ATOM 1532 O O . VAL A 1 193 ? 7.031 -1.197 4.431 1.00 92.88 193 VAL A O 1
ATOM 1535 N N . ILE A 1 194 ? 5.284 -1.822 3.160 1.00 92.00 194 ILE A N 1
ATOM 1536 C CA . ILE A 1 194 ? 5.355 -3.261 3.426 1.00 92.00 194 ILE A CA 1
ATOM 1537 C C . ILE A 1 194 ? 5.572 -4.007 2.113 1.00 92.00 194 ILE A C 1
ATOM 1539 O O . ILE A 1 194 ? 5.268 -3.471 1.046 1.00 92.00 194 ILE A O 1
ATOM 1543 N N . SER A 1 195 ? 6.088 -5.231 2.171 1.00 91.62 195 SER A N 1
ATOM 1544 C CA . SER A 1 195 ? 6.327 -6.029 0.967 1.00 91.62 195 SER A CA 1
ATOM 1545 C C . SER A 1 195 ? 6.112 -7.518 1.203 1.00 91.62 195 SER A C 1
ATOM 1547 O O . SER A 1 195 ? 6.412 -8.040 2.273 1.00 91.62 195 SER A O 1
ATOM 1549 N N . THR A 1 196 ? 5.616 -8.201 0.180 1.00 90.38 196 THR A N 1
ATOM 1550 C CA . THR A 1 196 ? 5.446 -9.658 0.122 1.00 90.38 196 THR A CA 1
ATOM 1551 C C . THR A 1 196 ? 5.665 -10.127 -1.321 1.00 90.38 196 THR A C 1
ATOM 1553 O O . THR A 1 196 ? 5.959 -9.308 -2.191 1.00 90.38 196 THR A O 1
ATOM 1556 N N . TYR A 1 197 ? 5.535 -11.418 -1.606 1.00 86.56 197 TYR A N 1
ATOM 1557 C CA . TYR A 1 197 ? 5.524 -11.936 -2.978 1.00 86.56 197 TYR A CA 1
ATOM 1558 C C . TYR A 1 197 ? 4.084 -12.130 -3.475 1.00 86.56 197 TYR A C 1
ATOM 1560 O O . TYR A 1 197 ? 3.266 -12.675 -2.742 1.00 86.56 197 TYR A O 1
ATOM 1568 N N . GLU A 1 198 ? 3.783 -11.683 -4.703 1.00 77.69 198 GLU A N 1
ATOM 1569 C CA . GLU A 1 198 ? 2.427 -11.635 -5.292 1.00 77.69 198 GLU A CA 1
ATOM 1570 C C . GLU A 1 198 ? 1.778 -13.009 -5.495 1.00 77.69 198 GLU A C 1
ATOM 1572 O O . GLU A 1 198 ? 0.559 -13.139 -5.446 1.00 77.69 198 GLU A O 1
ATOM 1577 N N . ASP A 1 199 ? 2.599 -14.024 -5.763 1.00 72.62 199 ASP A N 1
ATOM 1578 C CA . ASP A 1 199 ? 2.152 -15.384 -6.017 1.00 72.62 199 ASP A CA 1
ATOM 1579 C C . ASP A 1 199 ? 2.898 -16.299 -5.050 1.00 72.62 199 ASP A C 1
ATOM 1581 O O . ASP A 1 199 ? 4.116 -16.476 -5.194 1.00 72.62 199 ASP A O 1
ATOM 1585 N N . PRO A 1 200 ? 2.226 -16.823 -4.015 1.00 63.31 200 PRO A N 1
ATOM 1586 C CA . PRO A 1 200 ? 0.781 -16.770 -3.730 1.00 63.31 200 PRO A CA 1
ATOM 1587 C C . PRO A 1 200 ? 0.380 -15.818 -2.594 1.00 63.31 200 PRO A C 1
ATOM 1589 O O . PRO A 1 200 ? -0.684 -15.969 -1.991 1.00 63.31 200 PRO A O 1
ATOM 1592 N N . GLY A 1 201 ? 1.263 -14.901 -2.210 1.00 75.38 201 GLY A N 1
ATOM 1593 C CA . GLY A 1 201 ? 1.076 -14.064 -1.034 1.00 75.38 201 GLY A CA 1
ATOM 1594 C C . GLY A 1 201 ? 0.176 -12.852 -1.277 1.00 75.38 201 GLY A C 1
ATOM 1595 O O . GLY A 1 201 ? 0.130 -12.270 -2.354 1.00 75.38 201 GLY A O 1
ATOM 1596 N N . ASP A 1 202 ? -0.484 -12.421 -0.207 1.00 87.38 202 ASP A N 1
ATOM 1597 C CA . ASP A 1 202 ? -1.165 -11.129 -0.106 1.00 87.38 202 ASP A CA 1
ATOM 1598 C C . ASP A 1 202 ? -0.786 -10.496 1.247 1.00 87.38 202 ASP A C 1
ATOM 1600 O O . ASP A 1 202 ? -0.057 -11.084 2.056 1.00 87.38 202 ASP A O 1
ATOM 1604 N N . PHE A 1 203 ? -1.254 -9.285 1.520 1.00 90.69 203 PHE A N 1
ATOM 1605 C CA . PHE A 1 203 ? -1.017 -8.593 2.778 1.00 90.69 203 PHE A CA 1
ATOM 1606 C C . PHE A 1 203 ? -2.045 -8.996 3.830 1.00 90.69 203 PHE A C 1
ATOM 1608 O O . PHE A 1 203 ? -3.096 -8.372 3.945 1.00 90.69 203 PHE A O 1
ATOM 1615 N N . TYR A 1 204 ? -1.720 -9.982 4.664 1.00 92.00 204 TYR A N 1
ATOM 1616 C CA . TYR A 1 204 ? -2.575 -10.396 5.781 1.00 92.00 204 TYR A CA 1
ATOM 1617 C C . TYR A 1 204 ? -2.234 -9.605 7.048 1.00 92.00 204 TYR A C 1
ATOM 1619 O O . TYR A 1 204 ? -1.328 -9.971 7.795 1.00 92.00 204 TYR A O 1
ATOM 1627 N N . LEU A 1 205 ? -2.943 -8.499 7.293 1.00 94.19 205 LEU A N 1
ATOM 1628 C CA . LEU A 1 205 ? -2.710 -7.626 8.451 1.00 94.19 205 LEU A CA 1
ATOM 1629 C C . LEU A 1 205 ? -3.490 -8.075 9.694 1.00 94.19 205 LEU A C 1
ATOM 1631 O O . LEU A 1 205 ? -4.683 -8.376 9.635 1.00 94.19 205 LEU A O 1
ATOM 1635 N N . LYS A 1 206 ? -2.837 -8.026 10.858 1.00 92.44 206 LYS A N 1
ATOM 1636 C CA . LYS A 1 206 ? -3.426 -8.379 12.154 1.00 92.44 206 LYS A CA 1
ATOM 1637 C C . LYS A 1 206 ? -2.957 -7.442 13.261 1.00 92.44 206 LYS A C 1
ATOM 1639 O O . LYS A 1 206 ? -1.782 -7.092 13.347 1.00 92.44 206 LYS A O 1
ATOM 1644 N N . MET A 1 207 ? -3.875 -7.102 14.162 1.00 90.88 207 MET A N 1
ATOM 1645 C CA . MET A 1 207 ? -3.566 -6.430 15.424 1.00 90.88 207 MET A CA 1
ATOM 1646 C C . MET A 1 207 ? -3.395 -7.480 16.527 1.00 90.88 207 MET A C 1
ATOM 1648 O O . MET A 1 207 ? -4.311 -8.275 16.754 1.00 90.88 207 MET A O 1
ATOM 1652 N N . ASN A 1 208 ? -2.250 -7.505 17.208 1.00 86.06 208 ASN A N 1
ATOM 1653 C CA . ASN A 1 208 ? -2.025 -8.446 18.308 1.00 86.06 208 ASN A CA 1
ATOM 1654 C C . ASN A 1 208 ? -2.657 -7.954 19.631 1.00 86.06 208 ASN A C 1
ATOM 1656 O O . ASN A 1 208 ? -3.184 -6.843 19.728 1.00 86.06 208 ASN A O 1
ATOM 1660 N N . ASN A 1 209 ? -2.579 -8.778 20.682 1.00 85.38 209 ASN A N 1
ATOM 1661 C CA . ASN A 1 209 ? -3.143 -8.463 22.004 1.00 85.38 209 ASN A CA 1
ATOM 1662 C C . ASN A 1 209 ? -2.496 -7.237 22.677 1.00 85.38 209 ASN A C 1
ATOM 1664 O O . ASN A 1 209 ? -3.092 -6.643 23.573 1.00 85.38 209 ASN A O 1
ATOM 1668 N N . HIS A 1 210 ? -1.303 -6.842 22.232 1.00 85.06 210 HIS A N 1
ATOM 1669 C CA . HIS A 1 210 ? -0.587 -5.650 22.683 1.00 8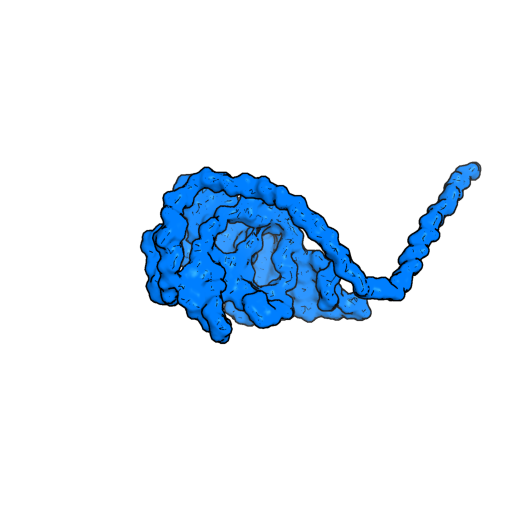5.06 210 HIS A CA 1
ATOM 1670 C C . HIS A 1 210 ? -0.899 -4.409 21.832 1.00 85.06 210 HIS A C 1
ATOM 1672 O O . HIS A 1 210 ? -0.247 -3.386 21.998 1.00 85.06 210 HIS A O 1
ATOM 1678 N N . GLN A 1 211 ? -1.899 -4.478 20.943 1.00 86.44 211 GLN A N 1
ATOM 1679 C CA . GLN A 1 211 ? -2.259 -3.415 19.995 1.00 86.44 211 GLN A CA 1
ATOM 1680 C C . GLN A 1 211 ? -1.145 -3.051 19.007 1.00 86.44 211 GLN A C 1
ATOM 1682 O O . GLN A 1 211 ? -1.104 -1.928 18.502 1.00 86.44 211 GLN A O 1
ATOM 1687 N N . GLN A 1 212 ? -0.268 -4.009 18.716 1.00 88.75 212 GLN A N 1
ATOM 1688 C CA . GLN A 1 212 ? 0.768 -3.857 17.707 1.00 88.75 212 GLN A CA 1
ATOM 1689 C C . GLN A 1 212 ? 0.238 -4.354 16.373 1.00 88.75 212 GLN A C 1
ATOM 1691 O O . GLN A 1 212 ? -0.388 -5.420 16.295 1.00 88.75 212 GLN A O 1
ATOM 1696 N N . LEU A 1 213 ? 0.502 -3.577 15.328 1.00 91.19 213 LEU A N 1
ATOM 1697 C CA . LEU A 1 213 ? 0.145 -3.960 13.976 1.00 91.19 213 LEU A CA 1
ATOM 1698 C C . LEU A 1 213 ? 1.230 -4.874 13.423 1.00 91.19 213 LEU A C 1
ATOM 1700 O O . LEU A 1 213 ? 2.407 -4.516 13.402 1.00 91.19 213 LEU A O 1
ATOM 1704 N N . THR A 1 214 ? 0.812 -6.042 12.963 1.00 91.19 214 THR A N 1
ATOM 1705 C CA . THR A 1 214 ? 1.670 -7.041 12.335 1.00 91.19 214 THR A CA 1
ATOM 1706 C C . THR A 1 214 ? 1.113 -7.425 10.978 1.00 91.19 214 THR A C 1
ATOM 1708 O O . THR A 1 214 ? -0.086 -7.260 10.739 1.00 91.19 214 THR A O 1
ATOM 1711 N N . TYR A 1 215 ? 1.957 -7.961 10.108 1.00 90.00 215 TYR A N 1
ATOM 1712 C CA . TYR A 1 215 ? 1.501 -8.593 8.878 1.00 90.00 215 TYR A CA 1
ATOM 1713 C C . TYR A 1 215 ? 2.297 -9.853 8.577 1.00 90.00 215 TYR A C 1
ATOM 1715 O O . TYR A 1 215 ? 3.407 -10.036 9.084 1.00 90.00 215 TYR A O 1
ATOM 1723 N N . LEU A 1 216 ? 1.690 -10.716 7.772 1.00 87.44 216 LEU A N 1
ATOM 1724 C CA . LEU A 1 216 ? 2.349 -11.884 7.221 1.00 87.44 216 LEU A CA 1
ATOM 1725 C C . LEU A 1 216 ? 3.008 -11.517 5.888 1.00 87.44 216 LEU A C 1
ATOM 1727 O O . LEU A 1 216 ? 2.309 -11.161 4.940 1.00 87.44 216 LEU A O 1
ATOM 1731 N N . SER A 1 217 ? 4.332 -11.618 5.822 1.00 84.56 217 SER A N 1
ATOM 1732 C CA . SER A 1 217 ? 5.077 -11.631 4.562 1.00 84.56 217 SER A CA 1
ATOM 1733 C C . SER A 1 217 ? 5.363 -13.080 4.174 1.00 84.56 217 SER A C 1
ATOM 1735 O O . SER A 1 217 ? 5.540 -13.927 5.048 1.00 84.56 217 SER A O 1
ATOM 1737 N N . CYS A 1 218 ? 5.378 -13.393 2.883 1.00 80.12 218 CYS A N 1
ATOM 1738 C CA . CYS A 1 218 ? 5.695 -14.732 2.389 1.00 80.12 218 CYS A CA 1
ATOM 1739 C C . CYS A 1 218 ? 6.847 -14.641 1.398 1.00 80.12 218 CYS A C 1
ATOM 1741 O O . CYS A 1 218 ? 6.777 -13.849 0.463 1.00 80.12 218 CYS A O 1
ATOM 1743 N N . THR A 1 219 ? 7.877 -15.469 1.580 1.00 77.06 219 THR A N 1
ATOM 1744 C CA . THR A 1 219 ? 8.963 -15.619 0.602 1.00 77.06 219 THR A CA 1
ATOM 1745 C C . THR A 1 219 ? 8.895 -17.013 -0.023 1.00 77.06 219 THR A C 1
ATOM 1747 O O . THR A 1 219 ? 8.831 -17.994 0.723 1.00 77.06 219 THR A O 1
ATOM 1750 N N . PRO A 1 220 ? 8.898 -17.134 -1.363 1.00 75.50 220 PRO A N 1
ATOM 1751 C CA . PRO A 1 220 ? 8.931 -18.434 -2.013 1.00 75.50 220 PRO A CA 1
ATOM 1752 C C . PRO A 1 220 ? 10.326 -19.052 -1.896 1.00 75.50 220 PRO A C 1
ATOM 1754 O O . PRO A 1 220 ? 11.336 -18.410 -2.196 1.00 75.50 220 PRO A O 1
ATOM 1757 N N . GLU A 1 221 ? 10.378 -20.324 -1.519 1.00 74.31 221 GLU A N 1
ATOM 1758 C CA . GLU A 1 221 ? 11.537 -21.172 -1.762 1.00 74.31 221 GLU A CA 1
ATOM 1759 C C . GLU A 1 221 ? 11.410 -21.776 -3.155 1.00 74.31 221 GLU A C 1
ATOM 1761 O O . GLU A 1 221 ? 10.346 -22.263 -3.550 1.00 74.31 221 GLU A O 1
ATOM 1766 N N . LEU A 1 222 ? 12.495 -21.712 -3.918 1.00 67.00 222 LEU A N 1
ATOM 1767 C CA . LEU A 1 222 ? 12.487 -22.105 -5.317 1.00 67.00 222 LEU A CA 1
ATOM 1768 C C . LEU A 1 222 ? 13.330 -23.353 -5.520 1.00 67.00 222 LEU A C 1
ATOM 1770 O O . LEU A 1 222 ? 14.490 -23.391 -5.105 1.00 67.00 222 LEU A O 1
ATOM 1774 N N . GLY A 1 223 ? 12.766 -24.324 -6.226 1.00 66.19 223 GLY A N 1
ATOM 1775 C CA . GLY A 1 223 ? 13.476 -25.523 -6.633 1.00 66.19 223 GLY A CA 1
ATOM 1776 C C . GLY A 1 223 ? 14.533 -25.254 -7.693 1.00 66.19 223 GLY A C 1
ATOM 1777 O O . GLY A 1 223 ? 14.609 -24.178 -8.295 1.00 66.19 223 GLY A O 1
ATOM 1778 N N . GLU A 1 224 ? 15.319 -26.285 -8.003 1.00 68.50 224 GLU A N 1
ATOM 1779 C CA . GLU A 1 224 ? 16.386 -26.232 -9.015 1.00 68.50 224 GLU A CA 1
ATOM 1780 C C . GLU A 1 224 ? 15.881 -25.808 -10.408 1.00 68.50 224 GLU A C 1
ATOM 1782 O O . GLU A 1 224 ? 16.632 -25.248 -11.206 1.00 68.50 224 GLU A O 1
ATOM 1787 N N . SER A 1 225 ? 14.594 -26.035 -10.697 1.00 67.12 225 SER A N 1
ATOM 1788 C CA . SER A 1 225 ? 13.947 -25.647 -11.957 1.00 67.12 225 SER A CA 1
ATOM 1789 C C . SER A 1 225 ? 13.370 -24.222 -11.964 1.00 67.12 225 SER A C 1
ATOM 1791 O O . SER A 1 225 ? 12.893 -23.753 -12.997 1.00 67.12 225 SER A O 1
ATOM 1793 N N . GLY A 1 226 ? 13.422 -23.516 -10.828 1.00 60.97 226 GLY A N 1
ATOM 1794 C CA . GLY A 1 226 ? 12.806 -22.202 -10.641 1.00 60.97 226 GLY A CA 1
ATOM 1795 C C . GLY A 1 226 ? 11.307 -22.239 -10.326 1.00 60.97 226 GLY A C 1
ATOM 1796 O O . GLY A 1 226 ? 10.690 -21.177 -10.291 1.00 60.97 226 GLY A O 1
ATOM 1797 N N . THR A 1 227 ? 10.733 -23.424 -10.100 1.00 64.81 227 THR A N 1
ATOM 1798 C CA . THR A 1 227 ? 9.384 -23.619 -9.546 1.00 64.81 227 THR A CA 1
ATOM 1799 C C . THR A 1 227 ? 9.325 -23.215 -8.080 1.00 64.81 227 THR A C 1
ATOM 1801 O O . THR A 1 227 ? 10.332 -23.313 -7.384 1.00 64.81 227 THR A O 1
ATOM 1804 N N . VAL A 1 228 ? 8.155 -22.779 -7.607 1.00 65.56 228 VAL A N 1
ATOM 1805 C CA . VAL A 1 228 ? 7.906 -22.604 -6.169 1.00 65.56 228 VAL A CA 1
ATOM 1806 C C . VAL A 1 228 ? 7.770 -23.984 -5.539 1.00 65.56 228 VAL A C 1
ATOM 1808 O O . VAL A 1 228 ? 6.822 -24.708 -5.840 1.00 65.56 228 VAL A O 1
ATOM 1811 N N . ASP A 1 229 ? 8.736 -24.339 -4.699 1.00 65.12 229 ASP A N 1
ATOM 1812 C CA . ASP A 1 229 ? 8.779 -25.622 -3.999 1.00 65.12 229 ASP A CA 1
ATOM 1813 C C . ASP A 1 229 ? 8.104 -25.509 -2.627 1.00 65.12 229 ASP A C 1
ATOM 1815 O O . ASP A 1 229 ? 7.406 -26.430 -2.200 1.00 65.12 229 ASP A O 1
ATOM 1819 N N . SER A 1 230 ? 8.281 -24.373 -1.942 1.00 67.44 230 SER A N 1
ATOM 1820 C CA . SER A 1 230 ? 7.692 -24.125 -0.627 1.00 67.44 230 SER A CA 1
ATOM 1821 C C . SER A 1 230 ? 7.489 -22.629 -0.345 1.00 67.44 230 SER A C 1
ATOM 1823 O O . SER A 1 230 ? 7.973 -21.765 -1.081 1.00 67.44 230 SER A O 1
ATOM 1825 N N . LEU A 1 231 ? 6.750 -22.316 0.722 1.00 69.12 231 LEU A N 1
ATOM 1826 C CA . LEU A 1 231 ? 6.506 -20.954 1.191 1.00 69.12 231 LEU A CA 1
ATOM 1827 C C . LEU A 1 231 ? 6.951 -20.814 2.634 1.00 69.12 231 LEU A C 1
ATOM 1829 O O . LEU A 1 231 ? 6.558 -21.610 3.488 1.00 69.12 231 LEU A O 1
ATOM 1833 N N . HIS A 1 232 ? 7.677 -19.735 2.905 1.00 74.56 232 HIS A N 1
ATOM 1834 C CA . HIS A 1 232 ? 8.122 -19.397 4.248 1.00 74.56 232 HIS A CA 1
ATOM 1835 C C . HIS A 1 232 ? 7.391 -18.144 4.733 1.00 74.56 232 HIS A C 1
ATOM 1837 O O . HIS A 1 232 ? 7.709 -17.035 4.285 1.00 74.56 232 HIS A O 1
ATOM 1843 N N . PRO A 1 233 ? 6.369 -18.297 5.598 1.00 77.00 233 PRO A N 1
ATOM 1844 C CA . PRO A 1 233 ? 5.713 -17.165 6.228 1.00 77.00 233 PRO A CA 1
ATOM 1845 C C . PRO A 1 233 ? 6.627 -16.515 7.271 1.00 77.00 233 PRO A C 1
ATOM 1847 O O . PRO A 1 233 ? 7.215 -17.183 8.122 1.00 77.00 233 PRO A O 1
ATOM 1850 N N . HIS A 1 234 ? 6.680 -15.188 7.260 1.00 80.25 234 HIS A N 1
ATOM 1851 C CA . HIS A 1 234 ? 7.402 -14.381 8.232 1.00 80.25 234 HIS A CA 1
ATOM 1852 C C . HIS A 1 234 ? 6.465 -13.350 8.852 1.00 80.25 234 HIS A C 1
ATOM 1854 O O . HIS A 1 234 ? 5.754 -12.623 8.157 1.00 80.25 234 HIS A O 1
ATOM 1860 N N . LEU A 1 235 ? 6.466 -13.289 10.184 1.00 82.81 235 LEU A N 1
ATOM 1861 C CA . LEU A 1 235 ? 5.722 -12.279 10.918 1.00 82.81 235 LEU A CA 1
ATOM 1862 C C . LEU A 1 235 ? 6.552 -11.005 11.031 1.00 82.81 235 LEU A C 1
ATOM 1864 O O . LEU A 1 235 ? 7.616 -11.003 11.650 1.00 82.81 235 LEU A O 1
ATOM 1868 N N . GLU A 1 236 ? 6.015 -9.906 10.522 1.00 84.50 236 GLU A N 1
ATOM 1869 C CA . GLU A 1 236 ? 6.637 -8.594 10.643 1.00 84.50 236 GLU A CA 1
ATOM 1870 C C . GLU A 1 236 ? 5.814 -7.667 11.538 1.00 84.50 236 GLU A C 1
ATOM 1872 O O . GLU A 1 236 ? 4.582 -7.645 11.483 1.00 84.50 236 GLU A O 1
ATOM 1877 N N . ILE A 1 237 ? 6.502 -6.883 12.373 1.00 83.62 237 ILE A N 1
ATOM 1878 C CA . ILE A 1 237 ? 5.894 -5.867 13.238 1.00 83.62 237 ILE A CA 1
ATOM 1879 C C . ILE A 1 237 ? 6.029 -4.509 12.553 1.00 83.62 237 ILE A C 1
ATOM 1881 O O . ILE A 1 237 ? 7.136 -4.022 12.343 1.00 83.62 237 ILE A O 1
ATOM 1885 N N . ILE A 1 238 ? 4.899 -3.870 12.264 1.00 82.38 238 ILE A N 1
ATOM 1886 C CA . ILE A 1 238 ? 4.839 -2.564 11.599 1.00 82.38 238 ILE A CA 1
ATOM 1887 C C . ILE A 1 238 ? 4.883 -1.440 12.633 1.00 82.38 238 ILE A C 1
ATOM 1889 O O . ILE A 1 238 ? 5.659 -0.493 12.512 1.00 82.38 238 ILE A O 1
ATOM 1893 N N . GLU A 1 239 ? 4.060 -1.559 13.674 1.00 80.00 239 GLU A N 1
ATOM 1894 C CA . GLU A 1 239 ? 3.857 -0.522 14.683 1.00 80.00 239 GLU A CA 1
ATOM 1895 C C . GLU A 1 239 ? 3.894 -1.157 16.077 1.00 80.00 239 GLU A C 1
ATOM 1897 O O . GLU A 1 239 ? 3.158 -2.113 16.332 1.00 80.00 239 GLU A O 1
ATOM 1902 N N . LYS A 1 240 ? 4.767 -0.642 16.954 1.00 73.06 240 LYS A N 1
ATOM 1903 C CA . LYS A 1 240 ? 4.922 -1.085 18.348 1.00 73.06 240 LYS A CA 1
ATOM 1904 C C . LYS A 1 240 ? 4.083 -0.271 19.319 1.00 73.06 240 LYS A C 1
ATOM 1906 O O . LYS A 1 240 ? 3.929 0.949 19.087 1.00 73.06 240 LYS A O 1
#

Radius of gyration: 22.29 Å; chains: 1; bounding box: 58×78×44 Å

Organism: NCBI:txid1539050

Foldseek 3Di:
DDDDDDDDDDDDDDDDDDDDDDDDDPPDDDDDDDDDDDDDPVVQPPFADPVRVVVCLCPVVNFDCVQKDWDFWAKDWDWDADPQQKIKIWIWTDDPPWIKIKIKIDHPVQPDIAIWIDIPNHTAFEAEFPVRDTDRDDHAWDQDHRWTWMWGDDPQWIKIKGKTAHPPDDDQSRQKIWIWIWTPNDVVIYTYIDIAGVVVDDWRWDQDPVRWIKTWHWDFDADPVRDRRGIRIDITTRGD

pLDDT: mean 76.03, std 23.39, range [24.19, 98.0]